Protein AF-I4MV73-F1 (afdb_monomer)

Secondary structure (DSSP, 8-state):
-HHHHHHHHHHTTT--EEEESEEEE--HHHHHHHHHHHHT--TT---EEEEES-SSTTS--SSEEEEEPPPGGGGGGS--EEEEE--GGGGGSTTHHHHHHHHHHHHHHHHT-SEEEES-B----TTGGGTHHHHHHHHHH-TTSB--TTTTGGGTGGGSSB----SEEEEEHHHHHHTT-HHHHHHHHTT-TTEEEEEETTEEEEEESSS-----TTS---HHHHHHHHHHGGGB-SSPPPSS---TTS----HHHHHHHHTTTS------S-PPPEETTSBPSSSEEEE-GGGTT-EEEE-TTPBPPP-TT-TTSS-EEEEEE--

Mean predicted aligned error: 10.26 Å

Sequence (327 aa):
MQCFERFKKEYGHLLNGQFHKKFKKITDQSFEKTKEQILQSKPNEKYEWELSSAKSVSEAAEYSLAILNSQEVHGDSRRSFIKLTLPWETLKQPSGVQHYHQWLFYLCNQIQADHGYGGLSSALPYDHYNYEPIEYQLAQQHPGLEVDSLVINFALELVNSIKGANWYTILSTKFIDKLGGLDSITKALTKHTDIQIFSYDCGTIIRAGDYPELGSQQGDNPEAYVAVNRVIKPIRIAKPDQLHTYSAYGNTFDEESSKRWYARFDEAEEITRSPRRLAAGEHCSVAGFWYSPANNNVRQRFKQGEVMPEFKESSWGATFWYWSGEE

Structure (mmCIF, N/CA/C/O backbone):
data_AF-I4MV73-F1
#
_entry.id   AF-I4MV73-F1
#
loop_
_atom_site.group_PDB
_atom_site.id
_atom_site.type_symbol
_atom_site.label_atom_id
_atom_site.label_alt_id
_atom_site.label_comp_id
_atom_site.label_asym_id
_atom_site.label_entity_id
_atom_site.label_seq_id
_atom_site.pdbx_PDB_ins_code
_atom_site.Cartn_x
_atom_site.Cartn_y
_atom_site.Cartn_z
_atom_site.occupancy
_atom_site.B_iso_or_equiv
_atom_site.auth_seq_id
_atom_site.auth_comp_id
_atom_site.auth_asym_id
_atom_site.auth_atom_id
_atom_site.pdbx_PDB_model_num
ATOM 1 N N . MET A 1 1 ? -18.912 0.958 6.404 1.00 93.69 1 MET A N 1
ATOM 2 C CA . MET A 1 1 ? -19.167 0.393 7.754 1.00 93.69 1 MET A CA 1
ATOM 3 C C . MET A 1 1 ? -18.935 -1.110 7.817 1.00 93.69 1 MET A C 1
ATOM 5 O O . MET A 1 1 ? -18.248 -1.541 8.732 1.00 93.69 1 MET A O 1
ATOM 9 N N . GLN A 1 2 ? -19.412 -1.887 6.838 1.00 97.06 2 GLN A N 1
ATOM 10 C CA . GLN A 1 2 ? -19.243 -3.350 6.798 1.00 97.06 2 GLN A CA 1
ATOM 11 C C . GLN A 1 2 ? -17.789 -3.817 7.021 1.00 97.06 2 GLN A C 1
ATOM 13 O O . GLN A 1 2 ? -17.559 -4.765 7.768 1.00 97.06 2 GLN A O 1
ATOM 18 N N . CYS A 1 3 ? -16.793 -3.094 6.486 1.00 98.25 3 CYS A N 1
ATOM 19 C CA . CYS A 1 3 ? -15.374 -3.381 6.735 1.00 98.25 3 CYS A CA 1
ATOM 20 C C . CYS A 1 3 ? -14.998 -3.379 8.225 1.00 98.25 3 CYS A C 1
ATOM 22 O O . CYS A 1 3 ? -14.323 -4.293 8.692 1.00 98.25 3 CYS A O 1
ATOM 24 N N . PHE A 1 4 ? -15.475 -2.386 8.978 1.00 98.38 4 PHE A N 1
ATOM 25 C CA . PHE A 1 4 ? -15.200 -2.243 10.410 1.00 98.38 4 PHE A CA 1
ATOM 26 C C . PHE A 1 4 ? -15.922 -3.310 11.235 1.00 98.38 4 PHE A C 1
ATOM 28 O O . PHE A 1 4 ? -15.353 -3.844 12.184 1.00 98.38 4 PHE A O 1
ATOM 35 N N . GLU A 1 5 ? -17.150 -3.664 10.858 1.00 98.38 5 GLU A N 1
ATOM 36 C CA . GLU A 1 5 ? -17.908 -4.742 11.504 1.00 98.38 5 GLU A CA 1
ATOM 37 C C . GLU A 1 5 ? -17.234 -6.098 11.295 1.00 98.38 5 GLU A C 1
ATOM 39 O O . GLU A 1 5 ? -17.046 -6.848 12.253 1.00 98.38 5 GLU A O 1
ATOM 44 N N . ARG A 1 6 ? -16.804 -6.392 10.060 1.00 98.62 6 ARG A N 1
ATOM 45 C CA . ARG A 1 6 ? -16.041 -7.604 9.746 1.00 98.62 6 ARG A CA 1
ATOM 46 C C . ARG A 1 6 ? -14.735 -7.646 10.537 1.00 98.62 6 ARG A C 1
ATOM 48 O O . ARG A 1 6 ? -14.423 -8.676 11.127 1.00 98.62 6 ARG A O 1
ATOM 55 N N . PHE A 1 7 ? -14.007 -6.532 10.598 1.00 98.69 7 PHE A N 1
ATOM 56 C CA . PHE A 1 7 ? -12.710 -6.477 11.273 1.00 98.69 7 PHE A CA 1
ATOM 57 C C . PHE A 1 7 ? -12.865 -6.662 12.780 1.00 98.69 7 PHE A C 1
ATOM 59 O O . PHE A 1 7 ? -12.162 -7.469 13.382 1.00 98.69 7 PHE A O 1
ATOM 66 N N . LYS A 1 8 ? -13.855 -6.001 13.389 1.00 98.31 8 LYS A N 1
ATOM 67 C CA . LYS A 1 8 ? -14.188 -6.198 14.802 1.00 98.31 8 LYS A CA 1
ATOM 68 C C . LYS A 1 8 ? -14.663 -7.623 15.089 1.00 98.31 8 LYS A C 1
ATOM 70 O O . LYS A 1 8 ? -14.343 -8.156 16.146 1.00 98.31 8 LYS A O 1
ATOM 75 N N . LYS A 1 9 ? -15.425 -8.247 14.188 1.00 98.44 9 LYS A N 1
ATOM 76 C CA . LYS A 1 9 ? -15.861 -9.641 14.353 1.00 98.44 9 LYS A CA 1
ATOM 77 C C . LYS A 1 9 ? -14.669 -10.596 14.418 1.00 98.44 9 LYS A C 1
ATOM 79 O O . LYS A 1 9 ? -14.683 -11.521 15.219 1.00 98.44 9 LYS A O 1
ATOM 84 N N . GLU A 1 10 ? -13.664 -10.371 13.582 1.00 98.31 10 GLU A N 1
ATOM 85 C CA . GLU A 1 10 ? -12.511 -11.259 13.454 1.00 98.31 10 GLU A CA 1
ATOM 86 C C . GLU A 1 10 ? -11.443 -10.995 14.523 1.00 98.31 10 GLU A C 1
ATOM 88 O O . GLU A 1 10 ? -11.036 -11.903 15.244 1.00 98.31 10 GLU A O 1
ATOM 93 N N . TYR A 1 11 ? -11.056 -9.732 14.699 1.00 98.31 11 TYR A N 1
ATOM 94 C CA . TYR A 1 11 ? -9.935 -9.338 15.552 1.00 98.31 11 TYR A CA 1
ATOM 95 C C . TYR A 1 11 ? -10.359 -8.651 16.848 1.00 98.31 11 TYR A C 1
ATOM 97 O O . TYR A 1 11 ? -9.505 -8.252 17.627 1.00 98.31 11 TYR A O 1
ATOM 105 N N . GLY A 1 12 ? -11.659 -8.515 17.130 1.00 97.62 12 GLY A N 1
ATOM 106 C CA . GLY A 1 12 ? -12.164 -7.724 18.262 1.00 97.62 12 GLY A CA 1
ATOM 107 C C . GLY A 1 12 ? -11.627 -8.131 19.633 1.00 97.62 12 GLY A C 1
ATOM 108 O O . GLY A 1 12 ? -11.548 -7.288 20.520 1.00 97.62 12 GLY A O 1
ATOM 109 N N . HIS A 1 13 ? -11.219 -9.390 19.795 1.00 97.69 13 HIS A N 1
ATOM 110 C CA . HIS A 1 13 ? -10.592 -9.904 21.014 1.00 97.69 13 HIS A CA 1
ATOM 111 C C . HIS A 1 13 ? -9.133 -9.440 21.206 1.00 97.69 13 HIS A C 1
ATOM 113 O O . HIS A 1 13 ? -8.611 -9.539 22.312 1.00 97.69 13 HIS A O 1
ATOM 119 N N . LEU A 1 14 ? -8.494 -8.922 20.153 1.00 98.06 14 LEU A N 1
ATOM 120 C CA . LEU A 1 14 ? -7.135 -8.363 20.144 1.00 98.06 14 LEU A CA 1
ATOM 121 C C . LEU A 1 14 ? -7.129 -6.827 20.208 1.00 98.06 14 LEU A C 1
ATOM 123 O O . LEU A 1 14 ? -6.075 -6.218 20.379 1.00 98.06 14 LEU A O 1
ATOM 127 N N . LEU A 1 15 ? -8.290 -6.182 20.043 1.00 98.12 15 LEU A N 1
ATOM 128 C CA . LEU A 1 15 ? -8.390 -4.724 20.002 1.00 98.12 15 LEU A CA 1
ATOM 129 C C . LEU A 1 15 ? -8.453 -4.129 21.408 1.00 98.12 15 LEU A C 1
ATOM 131 O O . LEU A 1 15 ? -9.238 -4.559 22.253 1.00 98.12 15 LEU A O 1
ATOM 135 N N . ASN A 1 16 ? -7.677 -3.070 21.628 1.00 97.88 16 ASN A N 1
ATOM 136 C CA . ASN A 1 16 ? -7.629 -2.349 22.900 1.00 97.88 16 ASN A CA 1
ATOM 137 C C . ASN A 1 16 ? -8.391 -1.019 22.828 1.00 97.88 16 ASN A C 1
ATOM 139 O O . ASN A 1 16 ? -8.998 -0.583 23.816 1.00 97.88 16 ASN A O 1
ATOM 143 N N . GLY A 1 17 ? -8.427 -0.385 21.655 1.00 97.00 17 GLY A N 1
ATOM 144 C CA . GLY A 1 17 ? -9.004 0.940 21.501 1.00 97.00 17 GLY A CA 1
ATOM 145 C C . GLY A 1 17 ? -9.524 1.255 20.109 1.00 97.00 17 GLY A C 1
ATOM 146 O O . GLY A 1 17 ? -9.502 0.448 19.181 1.00 97.00 17 GLY A O 1
ATOM 147 N N . GLN A 1 18 ? -10.048 2.468 20.001 1.00 97.31 18 GLN A N 1
ATOM 148 C CA . GLN A 1 18 ? -10.409 3.095 18.743 1.00 97.31 18 GLN A CA 1
ATOM 149 C C . GLN A 1 18 ? -10.090 4.590 18.796 1.00 97.31 18 GLN A C 1
ATOM 151 O O . GLN A 1 18 ? -10.231 5.226 19.849 1.00 97.31 18 GLN A O 1
ATOM 156 N N . PHE A 1 19 ? -9.726 5.161 17.654 1.00 95.31 19 PHE A N 1
ATOM 157 C CA . PHE A 1 19 ? -9.523 6.593 17.488 1.00 95.31 19 PHE A CA 1
ATOM 158 C C . PHE A 1 19 ? -10.631 7.179 16.615 1.00 95.31 19 PHE A C 1
ATOM 160 O O . PHE A 1 19 ? -10.786 6.798 15.464 1.00 95.31 19 PHE A O 1
ATOM 167 N N . HIS A 1 20 ? -11.412 8.108 17.166 1.00 94.75 20 HIS A N 1
ATOM 168 C CA . HIS A 1 20 ? -12.315 8.974 16.401 1.00 94.75 20 HIS A CA 1
ATOM 169 C C . HIS A 1 20 ? -12.391 10.321 17.119 1.00 94.75 20 HIS A C 1
ATOM 171 O O . HIS A 1 20 ? -13.013 10.418 18.184 1.00 94.75 20 HIS A O 1
ATOM 177 N N . LYS A 1 21 ? -11.702 11.341 16.587 1.00 91.88 21 LYS A N 1
ATOM 178 C CA . LYS A 1 21 ? -11.409 12.650 17.227 1.00 91.88 21 LYS A CA 1
ATOM 179 C C . LYS A 1 21 ? -10.520 12.566 18.476 1.00 91.88 21 LYS A C 1
ATOM 181 O O . LYS A 1 21 ? -9.755 13.481 18.749 1.00 91.88 21 LYS A O 1
ATOM 186 N N . LYS A 1 22 ? -10.645 11.491 19.253 1.00 93.81 22 LYS A N 1
ATOM 187 C CA . LYS A 1 22 ? -9.795 11.131 20.386 1.00 93.81 22 LYS A CA 1
ATOM 188 C C . LYS A 1 22 ? -9.729 9.617 20.534 1.00 93.81 22 LYS A C 1
ATOM 190 O O . LYS A 1 22 ? -10.669 8.909 20.158 1.00 93.81 22 LYS A O 1
ATOM 195 N N . PHE A 1 23 ? -8.652 9.144 21.146 1.00 95.44 23 PHE A N 1
ATOM 196 C CA . PHE A 1 23 ? -8.495 7.741 21.495 1.00 95.44 23 PHE A CA 1
ATOM 197 C C . PHE A 1 23 ? -9.388 7.362 22.683 1.00 95.44 23 PHE A C 1
ATOM 199 O O . PHE A 1 23 ? -9.517 8.117 23.652 1.00 95.44 23 PHE A O 1
ATOM 206 N N . LYS A 1 24 ? -10.027 6.195 22.614 1.00 96.00 24 LYS A N 1
ATOM 207 C CA . LYS A 1 24 ? -10.856 5.637 23.691 1.00 96.00 24 LYS A CA 1
ATOM 208 C C . LYS A 1 24 ? -10.831 4.114 23.655 1.00 96.00 24 LYS A C 1
ATOM 210 O O . LYS A 1 24 ? -10.686 3.516 22.591 1.00 96.00 24 LYS A O 1
ATOM 215 N N . LYS A 1 25 ? -11.061 3.487 24.811 1.00 97.19 25 LYS A N 1
ATOM 216 C CA . LYS A 1 25 ? -11.229 2.032 24.903 1.00 97.19 25 LYS A CA 1
ATOM 217 C C . LYS A 1 25 ? -12.382 1.562 24.010 1.00 97.19 25 LYS A C 1
ATOM 219 O O . LYS A 1 25 ? -13.459 2.176 23.981 1.00 97.19 25 LYS A O 1
ATOM 224 N N . ILE A 1 26 ? -12.166 0.459 23.303 1.00 97.31 26 ILE A N 1
ATOM 225 C CA . ILE A 1 26 ? -13.203 -0.158 22.483 1.00 97.31 26 ILE A CA 1
ATOM 226 C C . ILE A 1 26 ? -14.092 -1.077 23.331 1.00 97.31 26 ILE A C 1
ATOM 228 O O . ILE A 1 26 ? -13.620 -1.887 24.122 1.00 97.31 26 ILE A O 1
ATOM 232 N N . THR A 1 27 ? -15.401 -0.902 23.191 1.00 97.56 27 THR A N 1
ATOM 233 C CA . THR A 1 27 ? -16.467 -1.766 23.713 1.00 97.56 27 THR A CA 1
ATOM 234 C C . THR A 1 27 ? -17.559 -1.838 22.649 1.00 97.56 27 THR A C 1
ATOM 236 O O . THR A 1 27 ? -17.567 -1.010 21.737 1.00 97.56 27 THR A O 1
ATOM 239 N N . ASP A 1 28 ? -18.507 -2.770 22.753 1.00 97.69 28 ASP A N 1
ATOM 240 C CA . ASP A 1 28 ? -19.632 -2.835 21.804 1.00 97.69 28 ASP A CA 1
ATOM 241 C C . ASP A 1 28 ? -20.418 -1.519 21.776 1.00 97.69 28 ASP A C 1
ATOM 243 O O . ASP A 1 28 ? -20.648 -0.946 20.714 1.00 97.69 28 ASP A O 1
ATOM 247 N N . GLN A 1 29 ? -20.710 -0.961 22.954 1.00 97.94 29 GLN A N 1
ATOM 248 C CA . GLN A 1 29 ? -21.381 0.332 23.068 1.00 97.94 29 GLN A CA 1
ATOM 249 C C . GLN A 1 29 ? -20.552 1.473 22.462 1.00 97.94 29 GLN A C 1
ATOM 251 O O . GLN A 1 29 ? -21.098 2.343 21.783 1.00 97.94 29 GLN A O 1
ATOM 256 N N . SER A 1 30 ? -19.236 1.514 22.714 1.00 97.75 30 SER A N 1
ATOM 257 C CA . SER A 1 30 ? -18.400 2.594 22.185 1.00 97.75 30 SER A CA 1
ATOM 258 C C . SER A 1 30 ? -18.199 2.476 20.675 1.00 97.75 30 SER A C 1
ATOM 260 O O . SER A 1 30 ? -18.057 3.506 20.018 1.00 97.75 30 SER A O 1
ATOM 262 N N . PHE A 1 31 ? -18.197 1.256 20.131 1.00 98.38 31 PHE A N 1
ATOM 263 C CA . PHE A 1 31 ? -18.138 0.963 18.701 1.00 98.38 31 PHE A CA 1
ATOM 264 C C . PHE A 1 31 ? -19.420 1.402 17.986 1.00 98.38 31 PHE A C 1
ATOM 266 O O . PHE A 1 31 ? -19.332 2.227 17.077 1.00 98.38 31 PHE A O 1
ATOM 273 N N . GLU A 1 32 ? -20.596 0.952 18.441 1.00 98.25 32 GLU A N 1
ATOM 274 C CA . GLU A 1 32 ? -21.877 1.337 17.825 1.00 98.25 32 GLU A CA 1
ATOM 275 C C . GLU A 1 32 ? -22.096 2.851 17.898 1.00 98.25 32 GLU A C 1
ATOM 277 O O . GLU A 1 32 ? -22.449 3.474 16.900 1.00 98.25 32 GLU A O 1
ATOM 282 N N . LYS A 1 33 ? -21.746 3.487 19.024 1.00 97.88 33 LYS A N 1
ATOM 283 C CA . LYS A 1 33 ? -21.818 4.948 19.145 1.00 97.88 33 LYS A CA 1
ATOM 284 C C . LYS A 1 33 ? -20.951 5.674 18.108 1.00 97.88 33 LYS A C 1
ATOM 286 O O . LYS A 1 33 ? -21.381 6.688 17.568 1.00 97.88 33 LYS A O 1
ATOM 291 N N . THR A 1 34 ? -19.721 5.216 17.851 1.00 97.81 34 THR A N 1
ATOM 292 C CA . THR A 1 34 ? -18.857 5.837 16.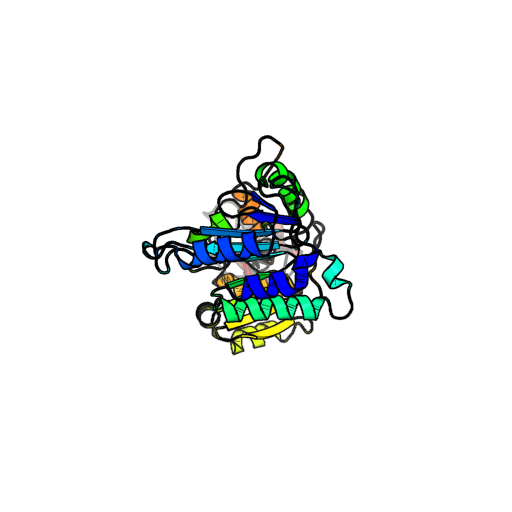823 1.00 97.81 34 THR A CA 1
ATOM 293 C C . THR A 1 34 ? -19.421 5.611 15.423 1.00 97.81 34 THR A C 1
ATOM 295 O O . THR A 1 34 ? -19.450 6.537 14.616 1.00 97.81 34 THR A O 1
ATOM 298 N N . LYS A 1 35 ? -19.907 4.400 15.142 1.00 97.69 35 LYS A N 1
ATOM 299 C CA . LYS A 1 35 ? -20.543 4.049 13.870 1.00 97.69 35 LYS A CA 1
ATOM 300 C C . LYS A 1 35 ? -21.752 4.943 13.581 1.00 97.69 35 LYS A C 1
ATOM 302 O O . LYS A 1 35 ? -21.833 5.504 12.493 1.00 97.69 35 LYS A O 1
ATOM 307 N N . GLU A 1 36 ? -22.643 5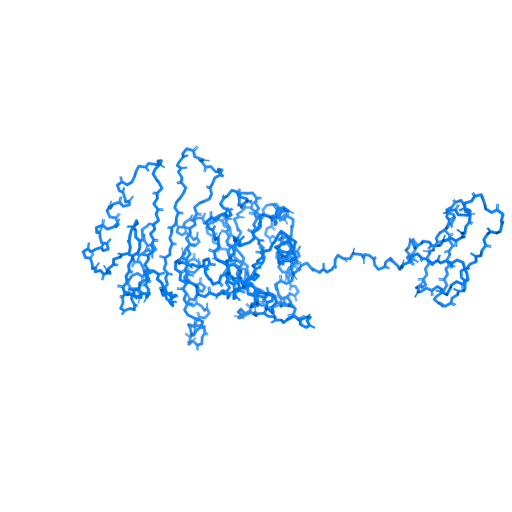.142 14.553 1.00 97.44 36 GLU A N 1
ATOM 308 C CA . GLU A 1 36 ? -23.781 6.066 14.439 1.00 97.44 36 GLU A CA 1
ATOM 309 C C . GLU A 1 36 ? -23.330 7.507 14.173 1.00 97.44 36 GLU A C 1
ATOM 311 O O . GLU A 1 36 ? -23.873 8.162 13.287 1.00 97.44 36 GLU A O 1
ATOM 316 N N . GLN A 1 37 ? -22.302 7.988 14.883 1.00 96.19 37 GLN A N 1
ATOM 317 C CA . GLN A 1 37 ? -21.752 9.333 14.677 1.00 96.19 37 GLN A CA 1
ATOM 318 C C . GLN A 1 37 ? -21.233 9.541 13.251 1.00 96.19 37 GLN A C 1
ATOM 320 O O . GLN A 1 37 ? -21.455 10.600 12.671 1.00 96.19 37 GLN A O 1
ATOM 325 N N . ILE A 1 38 ? -20.560 8.540 12.680 1.00 95.81 38 ILE A N 1
ATOM 326 C CA . ILE A 1 38 ? -20.051 8.611 11.307 1.00 95.81 38 ILE A CA 1
ATOM 327 C C . ILE A 1 38 ? -21.197 8.519 10.296 1.00 95.81 38 ILE A C 1
ATOM 329 O O . ILE A 1 38 ? -21.210 9.273 9.328 1.00 95.81 38 ILE A O 1
ATOM 333 N N . LEU A 1 39 ? -22.191 7.654 10.517 1.00 95.56 39 LEU A N 1
ATOM 334 C CA . LEU A 1 39 ? -23.368 7.553 9.641 1.00 95.56 39 LEU A CA 1
ATOM 335 C C . LEU A 1 39 ? -24.218 8.834 9.628 1.00 95.56 39 LEU A C 1
ATOM 337 O O . LEU A 1 39 ? -24.903 9.099 8.647 1.00 95.56 39 LEU A O 1
ATOM 341 N N . GLN A 1 40 ? -24.164 9.624 10.701 1.00 95.81 40 GLN A N 1
ATOM 342 C CA . GLN A 1 40 ? -24.823 10.928 10.812 1.00 95.81 40 GLN A CA 1
ATOM 343 C C . GLN A 1 40 ? -23.959 12.095 10.305 1.00 95.81 40 GLN A C 1
ATOM 345 O O . GLN A 1 40 ? -24.413 13.241 10.350 1.00 95.81 40 GLN A O 1
ATOM 350 N N . SER A 1 41 ? -22.724 11.838 9.853 1.00 93.56 41 SER A N 1
ATOM 351 C CA . SER A 1 41 ? -21.845 12.891 9.334 1.00 93.56 41 SER A CA 1
ATOM 352 C C . SER A 1 41 ? -22.417 13.519 8.064 1.00 93.56 41 SER A C 1
ATOM 354 O O . SER A 1 41 ? -23.047 12.855 7.236 1.00 93.56 41 SER A O 1
ATOM 356 N N . LYS A 1 42 ? -22.228 14.832 7.918 1.00 93.56 42 LYS A N 1
ATOM 357 C CA . LYS A 1 42 ? -22.691 15.563 6.729 1.00 93.56 42 LYS A CA 1
ATOM 358 C C . LYS A 1 42 ? -21.722 15.359 5.561 1.00 93.56 42 LYS A C 1
ATOM 360 O O . LYS A 1 42 ? -20.535 15.148 5.799 1.00 93.56 42 LYS A O 1
ATOM 365 N N . PRO A 1 43 ? -22.160 15.547 4.303 1.00 89.69 43 PRO A N 1
ATOM 366 C CA . PRO A 1 43 ? -21.299 15.291 3.145 1.00 89.69 43 PRO A CA 1
ATOM 367 C C . PRO A 1 43 ? -19.975 16.079 3.112 1.00 89.69 43 PRO A C 1
ATOM 369 O O . PRO A 1 43 ? -18.971 15.607 2.587 1.00 89.69 43 PRO A O 1
ATOM 372 N N . ASN A 1 44 ? -19.936 17.266 3.725 1.00 91.56 44 ASN A N 1
ATOM 373 C CA . ASN A 1 44 ? -18.735 18.106 3.811 1.00 91.56 44 ASN A CA 1
ATOM 374 C C . ASN A 1 44 ? -17.996 18.008 5.155 1.00 91.56 44 ASN A C 1
ATOM 376 O O . ASN A 1 44 ? -17.128 18.832 5.451 1.00 91.56 44 ASN A O 1
ATOM 380 N N . GLU A 1 45 ? -18.314 17.016 5.983 1.00 91.81 45 GLU A N 1
ATOM 381 C CA . GLU A 1 45 ? -17.595 16.746 7.224 1.00 91.81 45 GLU A CA 1
ATOM 382 C C . GLU A 1 45 ? -16.528 15.673 7.008 1.00 91.81 45 GLU A C 1
ATOM 384 O O . GLU A 1 45 ? -16.771 14.608 6.439 1.00 91.81 45 GLU A O 1
ATOM 389 N N . LYS A 1 46 ? -15.317 15.962 7.491 1.00 90.56 46 LYS A N 1
ATOM 390 C CA . LYS A 1 46 ? -14.227 14.992 7.523 1.00 90.56 46 LYS A CA 1
ATOM 391 C C . LYS A 1 46 ? -14.320 14.173 8.809 1.00 90.56 46 LYS A C 1
ATOM 393 O O . LYS A 1 46 ? -14.469 14.731 9.898 1.00 90.56 46 LYS A O 1
ATOM 398 N N . TYR A 1 47 ? -14.191 12.865 8.691 1.00 93.12 47 TYR A N 1
ATOM 399 C CA . TYR A 1 47 ? -14.063 11.922 9.780 1.00 93.12 47 TYR A CA 1
ATOM 400 C C . TYR A 1 47 ? -12.868 11.004 9.546 1.00 93.12 47 TYR A C 1
ATOM 402 O O . TYR A 1 47 ? -12.547 10.595 8.432 1.00 93.12 47 TYR A O 1
ATOM 410 N N . GLU A 1 48 ? -12.244 10.661 10.659 1.00 93.88 48 GLU A N 1
ATOM 411 C CA . GLU A 1 48 ? -11.223 9.636 10.764 1.00 93.88 48 GLU A CA 1
ATOM 412 C C . GLU A 1 48 ? -11.730 8.588 11.741 1.00 93.88 48 GLU A C 1
ATOM 414 O O . GLU A 1 48 ? -12.338 8.936 12.764 1.00 93.88 48 GLU A O 1
ATOM 419 N N . TRP A 1 49 ? -11.510 7.317 11.430 1.00 96.25 49 TRP A N 1
ATOM 420 C CA . TRP A 1 49 ? -11.787 6.246 12.371 1.00 96.25 49 TRP A CA 1
ATOM 421 C C . TRP A 1 49 ? -10.754 5.141 12.257 1.00 96.25 49 TRP A C 1
ATOM 423 O O . TRP A 1 49 ? -10.534 4.605 11.177 1.00 96.25 49 TRP A O 1
ATOM 433 N N . GLU A 1 50 ? -10.171 4.768 13.387 1.00 96.12 50 GLU A N 1
ATOM 434 C CA . GLU A 1 50 ? -9.292 3.614 13.499 1.00 96.12 50 GLU A CA 1
ATOM 435 C C . GLU A 1 50 ? -9.797 2.674 14.593 1.00 96.12 50 GLU A C 1
ATOM 437 O O . GLU A 1 50 ? -10.137 3.114 15.694 1.00 96.12 50 GLU A O 1
ATOM 442 N N . LEU A 1 51 ? -9.821 1.374 14.304 1.00 98.12 51 LEU A N 1
ATOM 443 C CA . LEU A 1 51 ? -9.833 0.318 15.316 1.00 98.12 51 LEU A CA 1
ATOM 444 C C . LEU A 1 51 ? -8.407 -0.179 15.505 1.00 98.12 51 LEU A C 1
ATOM 446 O O . LEU A 1 51 ? -7.748 -0.450 14.507 1.00 98.12 51 LEU A O 1
ATOM 450 N N . SER A 1 52 ? -7.950 -0.318 16.748 1.00 97.38 52 SER A N 1
ATOM 451 C CA . SER A 1 52 ? -6.528 -0.520 17.025 1.00 97.38 52 SER A CA 1
ATOM 452 C C . SER A 1 52 ? -6.276 -1.490 18.181 1.00 97.38 52 SER A C 1
ATOM 454 O O . SER A 1 52 ? -6.968 -1.465 19.209 1.00 97.38 52 SER A O 1
ATOM 456 N N . SER A 1 53 ? -5.258 -2.338 18.029 1.00 97.88 53 SER A N 1
ATOM 457 C CA . SER A 1 53 ? -4.692 -3.133 19.122 1.00 97.88 53 SER A CA 1
ATOM 458 C C . SER A 1 53 ? -3.730 -2.342 20.015 1.00 97.88 53 SER A C 1
ATOM 460 O O . SER A 1 53 ? -3.356 -2.847 21.069 1.00 97.88 53 SER A O 1
ATOM 462 N N . ALA A 1 54 ? -3.361 -1.104 19.674 1.00 96.00 54 ALA A N 1
ATOM 463 C CA . ALA A 1 54 ? -2.554 -0.252 20.549 1.00 96.00 54 ALA A CA 1
ATOM 464 C C . ALA A 1 54 ? -3.328 0.134 21.821 1.00 96.00 54 ALA A C 1
ATOM 466 O O . ALA A 1 54 ? -4.550 0.309 21.787 1.00 96.00 54 ALA A O 1
ATOM 467 N N . LYS A 1 55 ? -2.643 0.296 22.961 1.00 94.50 55 LYS A N 1
ATOM 468 C CA . LYS A 1 55 ? -3.295 0.741 24.213 1.00 94.50 55 LYS A CA 1
ATOM 469 C C . LYS A 1 55 ? -3.424 2.258 24.307 1.00 94.50 55 LYS A C 1
ATOM 471 O O . LYS A 1 55 ? -4.201 2.755 25.123 1.00 94.50 55 LYS A O 1
ATOM 476 N N . SER A 1 56 ? -2.669 2.990 23.494 1.00 93.12 56 SER A N 1
ATOM 477 C CA . SER A 1 56 ? -2.677 4.448 23.427 1.00 93.12 56 SER A CA 1
ATOM 478 C C . SER A 1 56 ? -2.217 4.933 22.050 1.00 93.12 56 SER A C 1
ATOM 480 O O . SER A 1 56 ? -1.754 4.141 21.237 1.00 93.12 56 SER A O 1
ATOM 482 N N . VAL A 1 57 ? -2.313 6.243 21.807 1.00 89.12 57 VAL A N 1
ATOM 483 C CA . VAL A 1 57 ? -1.827 6.879 20.567 1.00 89.12 57 VAL A CA 1
ATOM 484 C C . VAL A 1 57 ? -0.307 6.805 20.391 1.00 89.12 57 VAL A C 1
ATOM 486 O O . VAL A 1 57 ? 0.164 6.940 19.271 1.00 89.12 57 VAL A O 1
ATOM 489 N N . SER A 1 58 ? 0.442 6.577 21.473 1.00 90.06 58 SER A N 1
ATOM 490 C CA . SER A 1 58 ? 1.911 6.501 21.470 1.00 90.06 58 SER A CA 1
ATOM 491 C C . SER A 1 58 ? 2.440 5.070 21.321 1.00 90.06 58 SER A C 1
ATOM 493 O O . SER A 1 58 ? 3.640 4.837 21.430 1.00 90.06 58 SER A O 1
ATOM 495 N N . GLU A 1 59 ? 1.556 4.091 21.120 1.00 93.25 59 GLU A N 1
ATOM 496 C CA . GLU A 1 59 ? 1.924 2.700 20.856 1.00 93.25 59 GLU A CA 1
ATOM 497 C C . GLU A 1 59 ? 1.580 2.339 19.408 1.00 93.25 59 GLU A C 1
ATOM 499 O O . GLU A 1 59 ? 0.524 2.715 18.898 1.00 93.25 59 GLU A O 1
ATOM 504 N N . ALA A 1 60 ? 2.467 1.597 18.744 1.00 93.25 60 ALA A N 1
ATOM 505 C CA . ALA A 1 60 ? 2.198 1.062 17.416 1.00 93.25 60 ALA A CA 1
ATOM 506 C C . ALA A 1 60 ? 1.205 -0.106 17.503 1.00 93.25 60 ALA A C 1
ATOM 508 O O . ALA A 1 60 ? 1.326 -0.980 18.364 1.00 93.25 60 ALA A O 1
ATOM 509 N N . ALA A 1 61 ? 0.223 -0.129 16.605 1.00 94.50 61 ALA A N 1
ATOM 510 C CA . ALA A 1 61 ? -0.765 -1.197 16.544 1.00 94.50 61 ALA A CA 1
ATOM 511 C C . ALA A 1 61 ? -0.256 -2.372 15.700 1.00 94.50 61 ALA A C 1
ATOM 513 O O . ALA A 1 61 ? 0.147 -2.186 14.555 1.00 94.50 61 ALA A O 1
ATOM 514 N N . GLU A 1 62 ? -0.343 -3.590 16.234 1.00 96.25 62 GLU A N 1
ATOM 515 C CA . GLU A 1 62 ? -0.141 -4.818 15.449 1.00 96.25 62 GLU A CA 1
ATOM 516 C C . GLU A 1 62 ? -1.331 -5.098 14.519 1.00 96.25 62 GLU A C 1
ATOM 518 O O . GLU A 1 62 ? -1.153 -5.517 13.379 1.00 96.25 62 GLU A O 1
ATOM 523 N N . TYR A 1 63 ? -2.549 -4.839 15.004 1.00 97.88 63 TYR A N 1
ATOM 524 C CA . TYR A 1 63 ? -3.792 -4.986 14.255 1.00 97.88 63 TYR A CA 1
ATOM 525 C C . TYR A 1 63 ? -4.491 -3.636 14.203 1.00 97.88 63 TYR A C 1
ATOM 527 O O . TYR A 1 63 ? -4.866 -3.090 15.248 1.00 97.88 63 TYR A O 1
ATOM 535 N N . SER A 1 64 ? -4.728 -3.116 13.001 1.00 97.44 64 SER A N 1
ATOM 536 C CA . SER A 1 64 ? -5.582 -1.945 12.842 1.00 97.44 64 SER A CA 1
ATOM 537 C C . SER A 1 64 ? -6.357 -1.912 11.533 1.00 97.44 64 SER A C 1
ATOM 539 O O . SER A 1 64 ? -5.930 -2.446 10.511 1.00 97.44 64 SER A O 1
ATOM 541 N N . LEU A 1 65 ? -7.523 -1.268 11.575 1.00 97.94 65 LEU A N 1
ATOM 542 C CA . LEU A 1 65 ? -8.265 -0.853 10.390 1.00 97.94 65 LEU A CA 1
ATOM 543 C C . LEU A 1 65 ? -8.574 0.634 10.530 1.00 97.94 65 LEU A C 1
ATOM 545 O O . LEU A 1 65 ? -9.332 1.021 11.423 1.00 97.94 65 LEU A O 1
ATOM 549 N N . ALA A 1 66 ? -7.995 1.442 9.651 1.00 95.44 66 ALA A N 1
ATOM 550 C CA . ALA A 1 66 ? -8.121 2.891 9.641 1.00 95.44 66 ALA A CA 1
ATOM 551 C C . ALA A 1 66 ? -8.836 3.373 8.376 1.00 95.44 66 ALA A C 1
ATOM 553 O O . ALA A 1 66 ? -8.679 2.795 7.302 1.00 95.44 66 ALA A O 1
ATOM 554 N N . ILE A 1 67 ? -9.611 4.446 8.494 1.00 94.25 67 ILE A N 1
ATOM 555 C CA . ILE A 1 67 ? -10.262 5.123 7.374 1.00 94.25 67 ILE A CA 1
ATOM 556 C C . ILE A 1 67 ? -10.186 6.635 7.556 1.00 94.25 67 ILE A C 1
ATOM 558 O O . ILE A 1 67 ? -10.319 7.147 8.671 1.00 94.25 67 ILE A O 1
ATOM 562 N N . LEU A 1 68 ? -10.060 7.342 6.439 1.00 92.44 68 LEU A N 1
ATOM 563 C CA . LEU A 1 68 ? -10.231 8.785 6.359 1.00 92.44 68 LEU A CA 1
ATOM 564 C C . LEU A 1 68 ? -11.020 9.127 5.102 1.00 92.44 68 LEU A C 1
ATOM 566 O O . LEU A 1 68 ? -10.646 8.696 4.009 1.00 92.44 68 LEU A O 1
ATOM 570 N N . ASN A 1 69 ? -12.082 9.921 5.242 1.00 92.00 69 ASN A N 1
ATOM 571 C CA . ASN A 1 69 ? -12.829 10.406 4.084 1.00 92.00 69 ASN A CA 1
ATOM 572 C C . ASN A 1 69 ? -12.300 11.751 3.549 1.00 92.00 69 ASN A C 1
ATOM 574 O O . ASN A 1 69 ? -11.589 12.506 4.222 1.00 92.00 69 ASN A O 1
ATOM 578 N N . SER A 1 70 ? -12.709 12.068 2.324 1.00 89.06 70 SER A N 1
ATOM 579 C CA . SER A 1 70 ? -12.682 13.403 1.731 1.00 89.06 70 SER A CA 1
ATOM 580 C C . SER A 1 70 ? -14.055 14.081 1.855 1.00 89.06 70 SER A C 1
ATOM 582 O O . SER A 1 70 ? -15.078 13.426 2.045 1.00 89.06 70 SER A O 1
ATOM 584 N N . GLN A 1 71 ? -14.071 15.415 1.790 1.00 88.44 71 GLN A N 1
ATOM 585 C CA . GLN A 1 71 ? -15.310 16.203 1.783 1.00 88.44 71 GLN A CA 1
ATOM 586 C C . GLN A 1 71 ? -15.941 16.181 0.384 1.00 88.44 71 GLN A C 1
ATOM 588 O O . GLN A 1 71 ? -15.215 16.318 -0.601 1.00 88.44 71 GLN A O 1
ATOM 593 N N . GLU A 1 72 ? -17.270 16.093 0.296 1.00 87.06 72 GLU A N 1
ATOM 594 C CA . GLU A 1 72 ? -18.016 16.031 -0.974 1.00 87.06 72 GLU A CA 1
ATOM 595 C C . GLU A 1 72 ? -17.736 17.228 -1.898 1.00 87.06 72 GLU A C 1
ATOM 597 O O . GLU A 1 72 ? -17.631 17.053 -3.107 1.00 87.06 72 GLU A O 1
ATOM 602 N N . VAL A 1 73 ? -17.515 18.428 -1.348 1.00 89.44 73 VAL A N 1
ATOM 603 C CA . VAL A 1 73 ? -17.161 19.644 -2.108 1.00 89.44 73 VAL A CA 1
ATOM 604 C C . VAL A 1 73 ? -15.910 19.471 -2.972 1.00 89.44 73 VAL A C 1
ATOM 606 O O . VAL A 1 73 ? -15.731 20.187 -3.955 1.00 89.44 73 VAL A O 1
ATOM 609 N N . HIS A 1 74 ? -15.034 18.528 -2.624 1.00 84.88 74 HIS A N 1
ATOM 610 C CA . HIS A 1 74 ? -13.855 18.222 -3.421 1.00 84.88 74 HIS A CA 1
ATOM 611 C C . HIS A 1 74 ? -14.148 17.263 -4.583 1.00 84.88 74 HIS A C 1
ATOM 613 O O . HIS A 1 74 ? -13.319 17.176 -5.488 1.00 84.88 74 HIS A O 1
ATOM 619 N N . GLY A 1 75 ? -15.283 16.559 -4.595 1.00 85.00 75 GLY A N 1
ATOM 620 C CA . GLY A 1 75 ? -15.594 15.531 -5.590 1.00 85.00 75 GLY A CA 1
ATOM 621 C C . GLY A 1 75 ? -14.405 14.593 -5.823 1.00 85.00 75 GLY A C 1
ATOM 622 O O . GLY A 1 75 ? -13.731 14.172 -4.881 1.00 85.00 75 GLY A O 1
ATOM 623 N N . ASP A 1 76 ? -14.062 14.376 -7.091 1.00 82.88 76 ASP A N 1
ATOM 624 C CA . ASP A 1 76 ? -12.950 13.506 -7.491 1.00 82.88 76 ASP A CA 1
ATOM 625 C C . ASP A 1 76 ? -11.559 14.146 -7.348 1.00 82.88 76 ASP A C 1
ATOM 627 O O . ASP A 1 76 ? -10.566 13.543 -7.755 1.00 82.88 76 ASP A O 1
ATOM 631 N N . SER A 1 77 ? -11.440 15.347 -6.773 1.00 84.19 77 SER A N 1
ATOM 632 C CA . SER A 1 77 ? -10.148 16.028 -6.583 1.00 84.19 77 SER A CA 1
ATOM 633 C C . SER A 1 77 ? -9.427 15.660 -5.285 1.00 84.19 77 SER A C 1
ATOM 635 O O . SER A 1 77 ? -8.289 16.075 -5.090 1.00 84.19 77 SER A O 1
ATOM 637 N N . ARG A 1 78 ? -10.052 14.881 -4.389 1.00 85.38 78 ARG A N 1
ATOM 638 C CA . ARG A 1 78 ? -9.397 14.345 -3.186 1.00 85.38 78 ARG A CA 1
ATOM 639 C C . ARG A 1 78 ? -9.773 12.899 -2.942 1.00 85.38 78 ARG A C 1
ATOM 641 O O . ARG A 1 78 ? -10.940 12.528 -3.038 1.00 85.38 78 ARG A O 1
ATOM 648 N N . ARG A 1 79 ? -8.784 12.090 -2.573 1.00 86.19 79 ARG A N 1
ATOM 649 C CA . ARG A 1 79 ? -8.988 10.678 -2.247 1.00 86.19 79 ARG A CA 1
ATOM 650 C C . ARG A 1 79 ? -9.304 10.475 -0.766 1.00 86.19 79 ARG A C 1
ATOM 652 O O . ARG A 1 79 ? -8.734 11.127 0.106 1.00 86.19 79 ARG A O 1
ATOM 659 N N . SER A 1 80 ? -10.230 9.557 -0.515 1.00 90.69 80 SER A N 1
ATOM 660 C CA . SER A 1 80 ? -10.389 8.879 0.774 1.00 90.69 80 SER A CA 1
ATOM 661 C C . SER A 1 80 ? -9.474 7.652 0.792 1.00 90.69 80 SER A C 1
ATOM 663 O O . SER A 1 80 ? -9.106 7.161 -0.275 1.00 90.69 80 SER A O 1
ATOM 665 N N . PHE A 1 81 ? -9.147 7.114 1.965 1.00 92.12 81 PHE A N 1
ATOM 666 C CA . PHE A 1 81 ? -8.439 5.833 2.050 1.00 92.12 81 PHE A CA 1
ATOM 667 C C . PHE A 1 81 ? -9.021 4.934 3.131 1.00 92.12 81 PHE A C 1
ATOM 669 O O . PHE A 1 81 ? -9.618 5.405 4.099 1.00 92.12 81 PHE A O 1
ATOM 676 N N . ILE A 1 82 ? -8.768 3.638 2.970 1.00 95.50 82 ILE A N 1
ATOM 677 C CA . ILE A 1 82 ? -8.881 2.625 4.012 1.00 95.50 82 ILE A CA 1
ATOM 678 C C . ILE A 1 82 ? -7.541 1.888 4.104 1.00 95.50 82 ILE A C 1
ATOM 680 O O . ILE A 1 82 ? -6.941 1.577 3.078 1.00 95.50 82 ILE A O 1
ATOM 684 N N . LYS A 1 83 ? -7.060 1.637 5.320 1.00 95.44 83 LYS A N 1
ATOM 685 C CA . LYS A 1 83 ? -5.778 0.981 5.595 1.00 95.44 83 LYS A CA 1
ATOM 686 C C . LYS A 1 83 ? -5.993 -0.166 6.569 1.00 95.44 83 LYS A C 1
ATOM 688 O O . LYS A 1 83 ? -6.601 0.027 7.619 1.00 95.44 83 LYS A O 1
ATOM 693 N N . LEU A 1 84 ? -5.487 -1.341 6.211 1.00 97.38 84 LEU A N 1
ATOM 694 C CA . LEU A 1 84 ? -5.467 -2.533 7.051 1.00 97.38 84 LEU A CA 1
ATOM 695 C C . LEU A 1 84 ? -4.022 -2.838 7.444 1.00 97.38 84 LEU A C 1
ATOM 697 O O . LEU A 1 84 ? -3.176 -3.018 6.572 1.00 97.38 84 LEU A O 1
ATOM 701 N N . THR A 1 85 ? -3.781 -2.962 8.743 1.00 96.94 85 THR A N 1
ATOM 702 C CA . THR A 1 85 ? -2.508 -3.396 9.322 1.00 96.94 85 THR A CA 1
ATOM 703 C C . THR A 1 85 ? -2.728 -4.732 10.016 1.00 96.94 85 THR A C 1
ATOM 705 O O . THR A 1 85 ? -3.633 -4.855 10.843 1.00 96.94 85 THR A O 1
ATOM 708 N N . LEU A 1 86 ? -1.910 -5.724 9.672 1.00 97.56 86 LEU A N 1
ATOM 709 C CA . LEU A 1 86 ? -1.834 -7.023 10.337 1.00 97.56 86 LEU A CA 1
ATOM 710 C C . LEU A 1 86 ? -0.359 -7.314 10.648 1.00 97.56 86 LEU A C 1
ATOM 712 O O . LEU A 1 86 ? 0.503 -6.898 9.865 1.00 97.56 86 LEU A O 1
ATOM 716 N N . PRO A 1 87 ? -0.041 -8.050 11.727 1.00 96.31 87 PRO A N 1
ATOM 717 C CA . PRO A 1 87 ? 1.342 -8.388 12.034 1.00 96.31 87 PRO A CA 1
ATOM 718 C C . PRO A 1 87 ? 1.893 -9.340 10.972 1.00 96.31 87 PRO A C 1
ATOM 720 O O . PRO A 1 87 ? 1.167 -10.201 10.459 1.00 96.31 87 PRO A O 1
ATOM 723 N N . TRP A 1 88 ? 3.181 -9.221 10.648 1.00 93.94 88 TRP A N 1
ATOM 724 C CA . TRP A 1 88 ? 3.805 -10.040 9.603 1.00 93.94 88 TRP A CA 1
ATOM 725 C C . TRP A 1 88 ? 3.757 -11.542 9.930 1.00 93.94 88 TRP A C 1
ATOM 727 O O . TRP A 1 88 ? 3.717 -12.376 9.026 1.00 93.94 88 TRP A O 1
ATOM 737 N N . GLU A 1 89 ? 3.675 -11.904 11.214 1.00 94.88 89 GLU A N 1
ATOM 738 C CA . GLU A 1 89 ? 3.441 -13.263 11.702 1.00 94.88 89 GLU A CA 1
ATOM 739 C C . GLU A 1 89 ? 2.168 -13.893 11.124 1.00 94.88 89 GLU A C 1
ATOM 741 O O . GLU A 1 89 ? 2.102 -15.118 11.014 1.00 94.88 89 GLU A O 1
ATOM 746 N N . THR A 1 90 ? 1.189 -13.085 10.699 1.00 95.19 90 THR A N 1
ATOM 747 C CA . THR A 1 90 ? -0.006 -13.554 9.979 1.00 95.19 90 THR A CA 1
ATOM 748 C C . THR A 1 90 ? 0.385 -14.357 8.744 1.00 95.19 90 THR A C 1
ATOM 750 O O . THR A 1 90 ? -0.209 -15.396 8.474 1.00 95.19 90 THR A O 1
ATOM 753 N N . LEU A 1 91 ? 1.429 -13.934 8.025 1.00 96.00 91 LEU A N 1
ATOM 754 C CA . LEU A 1 91 ? 1.896 -14.605 6.810 1.00 96.00 91 LEU A CA 1
ATOM 755 C C . LEU A 1 91 ? 2.555 -15.960 7.093 1.00 96.00 91 LEU A C 1
ATOM 757 O O . LEU A 1 91 ? 2.637 -16.787 6.189 1.00 96.00 91 LEU A O 1
ATOM 761 N N . LYS A 1 92 ? 2.989 -16.210 8.336 1.00 94.19 92 LYS A N 1
ATOM 762 C CA . LYS A 1 92 ? 3.563 -17.497 8.763 1.00 94.19 92 LYS A CA 1
ATOM 763 C C . LYS A 1 92 ? 2.504 -18.547 9.086 1.00 94.19 92 LYS A C 1
ATOM 765 O O . LYS A 1 92 ? 2.840 -19.723 9.213 1.00 94.19 92 LYS A O 1
ATOM 770 N N . GLN A 1 93 ? 1.251 -18.137 9.282 1.00 95.12 93 GLN A N 1
ATOM 771 C CA . GLN A 1 93 ? 0.167 -19.072 9.558 1.00 95.12 93 GLN A CA 1
ATOM 772 C C . GLN A 1 93 ? -0.170 -19.887 8.303 1.00 95.12 93 GLN A C 1
ATOM 774 O O . GLN A 1 93 ? -0.007 -19.389 7.183 1.00 95.12 93 GLN A O 1
ATOM 779 N N . PRO A 1 94 ? -0.695 -21.117 8.450 1.00 94.19 94 PRO A N 1
ATOM 780 C CA . PRO A 1 94 ? -1.276 -21.843 7.327 1.00 94.19 94 PRO A CA 1
ATOM 781 C C . PRO A 1 94 ? -2.299 -20.962 6.601 1.00 94.19 94 PRO A C 1
ATOM 783 O O . PRO A 1 94 ? -3.185 -20.388 7.229 1.00 94.19 94 PRO A O 1
ATOM 786 N N . SER A 1 95 ? -2.151 -20.820 5.283 1.00 95.38 95 SER A N 1
ATOM 787 C CA . SER A 1 95 ? -2.993 -19.943 4.455 1.00 95.38 95 SER A CA 1
ATOM 788 C C . SER A 1 95 ? -2.919 -18.442 4.794 1.00 95.38 95 SER A C 1
ATOM 790 O O . SER A 1 95 ? -3.765 -17.686 4.325 1.00 95.38 95 SER A O 1
ATOM 792 N N . GLY A 1 96 ? -1.900 -17.975 5.523 1.00 97.19 96 GLY A N 1
ATOM 793 C CA . GLY A 1 96 ? -1.736 -16.567 5.911 1.00 97.19 96 GLY A CA 1
ATOM 794 C C . GLY A 1 96 ? -1.728 -15.587 4.733 1.00 97.19 96 GLY A C 1
ATOM 795 O O . GLY A 1 96 ? -2.409 -14.563 4.762 1.00 97.19 96 GLY A O 1
ATOM 796 N N . VAL A 1 97 ? -1.038 -15.941 3.643 1.00 97.31 97 VAL A N 1
ATOM 797 C CA . VAL A 1 97 ? -1.049 -15.164 2.388 1.00 97.31 97 VAL A CA 1
ATOM 798 C C . VAL A 1 97 ? -2.451 -15.103 1.774 1.00 97.31 97 VAL A C 1
ATOM 800 O O . VAL A 1 97 ? -2.899 -14.032 1.366 1.00 97.31 97 VAL A O 1
ATOM 803 N N . GLN A 1 98 ? -3.169 -16.230 1.735 1.00 97.94 98 GLN A N 1
ATOM 804 C CA . GLN A 1 98 ? -4.540 -16.286 1.215 1.00 97.94 98 GLN A CA 1
ATOM 805 C C . GLN A 1 98 ? -5.499 -15.466 2.085 1.00 97.94 98 GLN A C 1
ATOM 807 O O . GLN A 1 98 ? -6.396 -14.808 1.563 1.00 97.94 98 GLN A O 1
ATOM 812 N N . HIS A 1 99 ? -5.302 -15.487 3.401 1.00 98.19 99 HIS A N 1
ATOM 813 C CA . HIS A 1 99 ? -6.081 -14.710 4.357 1.00 98.19 99 HIS A CA 1
ATOM 814 C C . HIS A 1 99 ? -5.900 -13.205 4.144 1.00 98.19 99 HIS A C 1
ATOM 816 O O . HIS A 1 99 ? -6.880 -12.471 4.002 1.00 98.19 99 HIS A O 1
ATOM 822 N N . TYR A 1 100 ? -4.648 -12.750 4.021 1.00 98.25 100 TYR A N 1
ATOM 823 C CA . TYR A 1 100 ? -4.337 -11.361 3.679 1.00 98.25 100 TYR A CA 1
ATOM 824 C C . TYR A 1 100 ? -4.942 -10.966 2.324 1.00 98.25 100 TYR A C 1
ATOM 826 O O . TYR A 1 100 ? -5.603 -9.932 2.218 1.00 98.25 100 TYR A O 1
ATOM 834 N N . HIS A 1 101 ? -4.797 -11.825 1.308 1.00 98.19 101 HIS A N 1
ATOM 835 C CA . HIS A 1 101 ? -5.395 -11.619 -0.010 1.00 98.19 101 HIS A 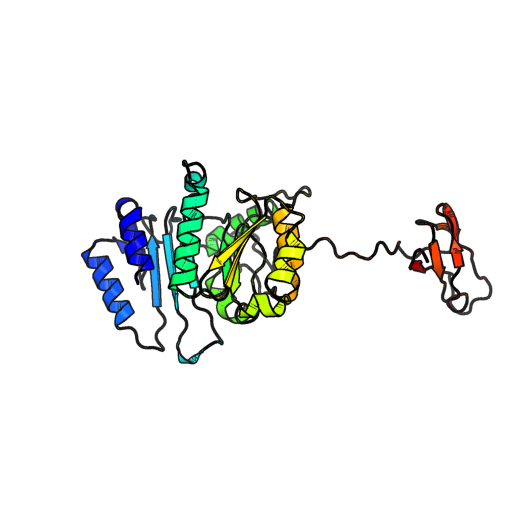CA 1
ATOM 836 C C . HIS A 1 101 ? -6.917 -11.444 0.068 1.00 98.19 101 HIS A C 1
ATOM 838 O O . HIS A 1 101 ? -7.459 -10.516 -0.523 1.00 98.19 101 HIS A O 1
ATOM 844 N N . GLN A 1 102 ? -7.621 -12.299 0.815 1.00 98.25 102 GLN A N 1
ATOM 845 C CA . GLN A 1 102 ? -9.077 -12.220 0.974 1.00 98.25 102 GLN A CA 1
ATOM 846 C C . GLN A 1 102 ? -9.522 -10.928 1.660 1.00 98.25 102 GLN A C 1
ATOM 848 O O . GLN A 1 102 ? -10.557 -10.367 1.296 1.00 98.25 102 GLN A O 1
ATOM 853 N N . TRP A 1 103 ? -8.754 -10.452 2.639 1.00 98.44 103 TRP A N 1
ATOM 854 C CA . TRP A 1 103 ? -8.991 -9.161 3.274 1.00 98.44 103 TRP A CA 1
ATOM 855 C C . TRP A 1 103 ? -8.811 -8.007 2.289 1.00 98.44 103 TRP A C 1
ATOM 857 O O . TRP A 1 103 ? -9.728 -7.201 2.131 1.00 98.44 103 TRP A O 1
ATOM 867 N N . LEU A 1 104 ? -7.681 -7.962 1.583 1.00 98.00 104 LEU A N 1
ATOM 868 C CA . LEU A 1 104 ? -7.395 -6.941 0.575 1.00 98.00 104 LEU A CA 1
ATOM 869 C C . LEU A 1 104 ? -8.458 -6.941 -0.532 1.00 98.00 104 LEU A C 1
ATOM 871 O O . LEU A 1 104 ? -9.024 -5.893 -0.841 1.00 98.00 104 LEU A O 1
ATOM 875 N N . PHE A 1 105 ? -8.795 -8.116 -1.065 1.00 98.31 105 PHE A N 1
ATOM 876 C CA . PHE A 1 105 ? -9.832 -8.300 -2.079 1.00 98.31 105 PHE A CA 1
ATOM 877 C C . PHE A 1 105 ? -11.201 -7.817 -1.592 1.00 98.31 105 PHE A C 1
ATOM 879 O O . PHE A 1 105 ? -11.912 -7.107 -2.305 1.00 98.31 105 PHE A O 1
ATOM 886 N N . TYR A 1 106 ? -11.578 -8.162 -0.358 1.00 98.50 106 TYR A N 1
ATOM 887 C CA . TYR A 1 106 ? -12.825 -7.697 0.236 1.00 98.50 106 TYR A CA 1
ATOM 888 C C . TYR A 1 106 ? -12.857 -6.172 0.349 1.00 98.50 106 TYR A C 1
ATOM 890 O O . TYR A 1 106 ? -13.831 -5.565 -0.086 1.00 98.50 106 TYR A O 1
ATOM 898 N N . LEU A 1 107 ? -11.798 -5.544 0.868 1.00 98.12 107 LEU A N 1
ATOM 899 C CA . LEU A 1 107 ? -11.728 -4.085 0.974 1.00 98.12 107 LEU A CA 1
ATOM 900 C C . LEU A 1 107 ? -11.854 -3.422 -0.402 1.00 98.12 107 LEU A C 1
ATOM 902 O O . LEU A 1 107 ? -12.679 -2.523 -0.549 1.00 98.12 107 LEU A O 1
ATOM 906 N N . CYS A 1 108 ? -11.123 -3.908 -1.411 1.00 97.88 108 CYS A N 1
ATOM 907 C CA . CYS A 1 108 ? -11.168 -3.363 -2.771 1.00 97.88 108 CYS A CA 1
ATOM 908 C C . CYS A 1 108 ? -12.589 -3.340 -3.348 1.00 97.88 108 CYS A C 1
ATOM 910 O O . CYS A 1 108 ? -13.003 -2.313 -3.879 1.00 97.88 108 CYS A O 1
ATOM 912 N N . ASN A 1 109 ? -13.352 -4.428 -3.194 1.00 97.50 109 ASN A N 1
ATOM 913 C CA . ASN A 1 109 ? -14.742 -4.486 -3.661 1.00 97.50 109 ASN A CA 1
ATOM 914 C C . ASN A 1 109 ? -15.674 -3.599 -2.826 1.00 97.50 109 ASN A C 1
ATOM 916 O O . ASN A 1 109 ? -16.518 -2.898 -3.372 1.00 97.50 109 ASN A O 1
ATOM 920 N N . GLN A 1 110 ? -15.508 -3.582 -1.501 1.00 97.00 110 GLN A N 1
ATOM 921 C CA . GLN A 1 110 ? -16.380 -2.810 -0.611 1.00 97.00 110 GLN A CA 1
ATOM 922 C C . GLN A 1 110 ? -16.287 -1.302 -0.821 1.00 97.00 110 GLN A C 1
ATOM 924 O O . GLN A 1 110 ? -17.290 -0.606 -0.679 1.00 97.00 110 GLN A O 1
ATOM 929 N N . ILE A 1 111 ? -15.088 -0.795 -1.110 1.00 94.06 111 ILE A N 1
ATOM 930 C CA . ILE A 1 111 ? -14.863 0.640 -1.311 1.00 94.06 111 ILE A CA 1
ATOM 931 C C . ILE A 1 111 ? -14.721 1.026 -2.783 1.00 94.06 111 ILE A C 1
ATOM 933 O O . ILE A 1 111 ? -14.468 2.195 -3.053 1.00 94.06 111 ILE A O 1
ATOM 937 N N . GLN A 1 112 ? -14.851 0.065 -3.707 1.00 95.44 112 GLN A N 1
ATOM 938 C CA . GLN A 1 112 ? -14.599 0.258 -5.139 1.00 95.44 112 GLN A CA 1
ATOM 939 C C . GLN A 1 112 ? -13.268 0.988 -5.374 1.00 95.44 112 GLN A C 1
ATOM 941 O O . GLN A 1 112 ? -13.223 2.069 -5.955 1.00 95.44 112 GLN A O 1
ATOM 946 N N . ALA A 1 113 ? -12.183 0.424 -4.832 1.00 95.31 113 ALA A N 1
ATOM 947 C CA . ALA A 1 113 ? -10.888 1.099 -4.770 1.00 95.31 113 ALA A CA 1
ATOM 948 C C . ALA A 1 113 ? -10.433 1.603 -6.155 1.00 95.31 113 ALA A C 1
ATOM 950 O O . ALA A 1 113 ? -10.424 0.836 -7.116 1.00 95.31 113 ALA A O 1
ATOM 951 N N . ASP A 1 114 ? -10.028 2.877 -6.244 1.00 94.62 114 ASP A N 1
ATOM 952 C CA . ASP A 1 114 ? -9.482 3.465 -7.480 1.00 94.62 114 ASP A CA 1
ATOM 953 C C . ASP A 1 114 ? -8.040 2.984 -7.725 1.00 94.62 114 ASP A C 1
ATOM 955 O O . ASP A 1 114 ? -7.641 2.654 -8.837 1.00 94.62 114 ASP A O 1
ATOM 959 N N . HIS A 1 115 ? -7.245 2.910 -6.661 1.00 95.38 115 HIS A N 1
ATOM 960 C CA . HIS A 1 115 ? -5.913 2.315 -6.656 1.00 95.38 115 HIS A CA 1
ATOM 961 C C . HIS A 1 115 ? -5.477 2.043 -5.210 1.00 95.38 115 HIS A C 1
ATOM 963 O O . HIS A 1 115 ? -6.142 2.454 -4.256 1.00 95.38 115 HIS A O 1
ATOM 969 N N . GLY A 1 116 ? -4.332 1.389 -5.032 1.00 95.19 116 GLY A N 1
ATOM 970 C CA . GLY A 1 116 ? -3.762 1.118 -3.715 1.00 95.19 116 GLY A CA 1
ATOM 971 C C . GLY A 1 116 ? -2.540 0.210 -3.782 1.00 95.19 116 GLY A C 1
ATOM 972 O O . GLY A 1 116 ? -2.133 -0.225 -4.859 1.00 95.19 116 GLY A O 1
ATOM 973 N N . TYR A 1 117 ? -1.971 -0.080 -2.619 1.00 95.75 117 TYR A N 1
ATOM 974 C CA . TYR A 1 117 ? -0.835 -0.981 -2.470 1.00 95.75 117 TYR A CA 1
ATOM 975 C C . TYR A 1 117 ? -0.966 -1.812 -1.191 1.00 95.75 117 TYR A C 1
ATOM 977 O O . TYR A 1 117 ? -1.709 -1.455 -0.276 1.00 95.75 117 TYR A O 1
ATOM 985 N N . GLY A 1 118 ? -0.238 -2.923 -1.132 1.00 96.31 118 GLY A N 1
ATOM 986 C CA . GLY A 1 118 ? -0.078 -3.749 0.063 1.00 96.31 118 GLY A CA 1
ATOM 987 C C . GLY A 1 118 ? 1.316 -4.365 0.090 1.00 96.31 118 GLY A C 1
ATOM 988 O O . GLY A 1 118 ? 1.866 -4.672 -0.964 1.00 96.31 118 GLY A O 1
ATOM 989 N N . GLY A 1 119 ? 1.902 -4.516 1.274 1.00 96.25 119 GLY A N 1
ATOM 990 C CA . GLY A 1 119 ? 3.296 -4.927 1.433 1.00 96.25 119 GLY A CA 1
ATOM 991 C C . GLY A 1 119 ? 3.759 -4.860 2.883 1.00 96.25 119 GLY A C 1
ATOM 992 O O . GLY A 1 119 ? 2.937 -4.809 3.797 1.00 96.25 119 GLY A O 1
ATOM 993 N N . LEU A 1 120 ? 5.076 -4.860 3.086 1.00 95.94 120 LEU A N 1
ATOM 994 C CA . LEU A 1 120 ? 5.685 -4.665 4.402 1.00 95.94 120 LEU A CA 1
ATOM 995 C C . LEU A 1 120 ? 5.910 -3.175 4.649 1.00 95.94 120 LEU A C 1
ATOM 997 O O . LEU A 1 120 ? 6.490 -2.496 3.808 1.00 95.94 120 LEU A O 1
ATOM 1001 N N . SER A 1 121 ? 5.500 -2.686 5.814 1.00 94.50 121 SER A N 1
ATOM 1002 C CA . SER A 1 121 ? 5.756 -1.322 6.278 1.00 94.50 121 SER A CA 1
ATOM 1003 C C . SER A 1 121 ? 6.150 -1.338 7.752 1.00 94.50 121 SER A C 1
ATOM 1005 O O . SER A 1 121 ? 5.881 -2.305 8.470 1.00 94.50 121 SER A O 1
ATOM 1007 N N . SER A 1 122 ? 6.740 -0.245 8.230 1.00 93.19 122 SER A N 1
ATOM 1008 C CA . SER A 1 122 ? 6.925 -0.047 9.669 1.00 93.19 122 SER A CA 1
ATOM 1009 C C . SER A 1 122 ? 5.564 0.144 10.348 1.00 93.19 122 SER A C 1
ATOM 1011 O O . SER A 1 122 ? 4.748 0.949 9.896 1.00 93.19 122 SER A O 1
ATOM 1013 N N . ALA A 1 123 ? 5.305 -0.578 11.441 1.00 91.12 123 ALA A N 1
ATOM 1014 C CA . ALA A 1 123 ? 4.174 -0.279 12.314 1.00 91.12 123 ALA A CA 1
ATOM 1015 C C . ALA A 1 123 ? 4.554 0.921 13.190 1.00 91.12 123 ALA A C 1
ATOM 1017 O O . ALA A 1 123 ? 5.393 0.803 14.083 1.00 91.12 123 ALA A O 1
ATOM 1018 N N . LEU A 1 124 ? 3.970 2.083 12.901 1.00 89.75 124 LEU A N 1
ATOM 1019 C CA . LEU A 1 124 ? 4.249 3.331 13.608 1.00 89.75 124 LEU A CA 1
ATOM 1020 C C . LEU A 1 124 ? 3.060 3.713 14.505 1.00 89.75 124 LEU A C 1
ATOM 1022 O O . LEU A 1 124 ? 1.915 3.410 14.157 1.00 89.75 124 LEU A O 1
ATOM 1026 N N . PRO A 1 125 ? 3.305 4.358 15.658 1.00 88.44 125 PRO A N 1
ATOM 1027 C CA . PRO A 1 125 ? 2.239 4.925 16.477 1.00 88.44 125 PRO A CA 1
ATOM 1028 C C . PRO A 1 125 ? 1.593 6.133 15.780 1.00 88.44 125 PRO A C 1
ATOM 1030 O O . PRO A 1 125 ? 2.061 6.604 14.742 1.00 88.44 125 PRO A O 1
ATOM 1033 N N . TYR A 1 126 ? 0.514 6.665 16.358 1.00 80.62 126 TYR A N 1
ATOM 1034 C CA . TYR A 1 126 ? -0.186 7.824 15.793 1.00 80.62 126 TYR A CA 1
ATOM 1035 C C . TYR A 1 126 ? 0.734 9.059 15.710 1.00 80.62 126 TYR A C 1
ATOM 1037 O O . TYR A 1 126 ? 0.675 9.814 14.740 1.00 80.62 126 TYR A O 1
ATOM 1045 N N . ASP A 1 127 ? 1.645 9.236 16.674 1.00 80.56 127 ASP A N 1
ATOM 1046 C CA . ASP A 1 127 ? 2.709 10.252 16.682 1.00 80.56 127 ASP A CA 1
ATOM 1047 C C . ASP A 1 127 ? 3.955 9.839 15.868 1.00 80.56 127 ASP A C 1
ATOM 1049 O O . ASP A 1 127 ? 5.099 10.075 16.264 1.00 80.56 127 ASP A O 1
ATOM 1053 N N . HIS A 1 128 ? 3.720 9.250 14.692 1.00 83.88 128 HIS A N 1
ATOM 1054 C CA . HIS A 1 128 ? 4.729 8.727 13.765 1.00 83.88 128 HIS A CA 1
ATOM 1055 C C . HIS A 1 128 ? 5.877 9.695 13.437 1.00 83.88 128 HIS A C 1
ATOM 1057 O O . HIS A 1 128 ? 6.984 9.225 13.201 1.00 83.88 128 HIS A O 1
ATOM 1063 N N . TYR A 1 129 ? 5.666 11.016 13.475 1.00 82.81 129 TYR A N 1
ATOM 1064 C CA . TYR A 1 129 ? 6.686 12.046 13.199 1.00 82.81 129 TYR A CA 1
ATOM 1065 C C . TYR A 1 129 ? 7.980 11.879 14.023 1.00 82.81 129 TYR A C 1
ATOM 1067 O O . TYR A 1 129 ? 9.084 12.190 13.566 1.00 82.81 129 TYR A O 1
ATOM 1075 N N . ASN A 1 130 ? 7.867 11.349 15.247 1.00 85.06 130 ASN A N 1
ATOM 1076 C CA . ASN A 1 130 ? 9.016 11.075 16.119 1.00 85.06 130 ASN A CA 1
ATOM 1077 C C . ASN A 1 130 ? 9.845 9.863 15.653 1.00 85.06 130 ASN A C 1
ATOM 1079 O O . ASN A 1 130 ? 10.989 9.693 16.070 1.00 85.06 130 ASN A O 1
ATOM 1083 N N . TYR A 1 131 ? 9.267 9.028 14.791 1.00 88.44 131 TYR A N 1
ATOM 1084 C CA . TYR A 1 131 ? 9.796 7.743 14.339 1.00 88.44 131 TYR A CA 1
ATOM 1085 C C . TYR A 1 131 ? 10.084 7.711 12.829 1.00 88.44 131 TYR A C 1
ATOM 1087 O O . TYR A 1 131 ? 10.681 6.747 12.347 1.00 88.44 131 TYR A O 1
ATOM 1095 N N . GLU A 1 132 ? 9.741 8.775 12.092 1.00 89.81 132 GLU A N 1
ATOM 1096 C CA . GLU A 1 132 ? 10.101 8.969 10.679 1.00 89.81 132 GLU A CA 1
ATOM 1097 C C . GLU A 1 132 ? 11.603 8.738 10.407 1.00 89.81 132 GLU A C 1
ATOM 1099 O O . GLU A 1 132 ? 11.908 8.051 9.431 1.00 89.81 132 GLU A O 1
ATOM 1104 N N . PRO A 1 133 ? 12.562 9.166 11.264 1.00 90.88 133 PRO A N 1
ATOM 1105 C CA . PRO A 1 133 ? 13.977 8.871 11.026 1.00 90.88 133 PRO A CA 1
ATOM 1106 C C . PRO A 1 133 ? 14.328 7.377 10.994 1.00 90.88 133 PRO A C 1
ATOM 1108 O O . PRO A 1 133 ? 15.219 6.958 10.253 1.00 90.88 133 PRO A O 1
ATOM 1111 N N . ILE A 1 134 ? 13.618 6.556 11.774 1.00 91.69 134 ILE A N 1
ATOM 1112 C CA . ILE A 1 134 ? 13.814 5.100 11.796 1.00 91.69 134 ILE A CA 1
ATOM 1113 C C . ILE A 1 134 ? 13.224 4.481 10.528 1.00 91.69 134 ILE A C 1
ATOM 1115 O O . ILE A 1 134 ? 13.884 3.666 9.884 1.00 91.69 134 ILE A O 1
ATOM 1119 N N . GLU A 1 135 ? 12.014 4.891 10.134 1.00 93.62 135 GLU A N 1
ATOM 1120 C CA . GLU A 1 135 ? 11.409 4.445 8.873 1.00 93.62 135 GLU A CA 1
ATOM 1121 C C . GLU A 1 135 ? 12.289 4.825 7.674 1.00 93.62 135 GLU A C 1
ATOM 1123 O O . GLU A 1 135 ? 12.514 3.993 6.796 1.00 93.62 135 GLU A O 1
ATOM 1128 N N . TYR A 1 136 ? 12.856 6.037 7.674 1.00 92.31 136 TYR A N 1
ATOM 1129 C CA . TYR A 1 136 ? 13.807 6.495 6.663 1.00 92.31 136 TYR A CA 1
ATOM 1130 C C . TYR A 1 136 ? 15.018 5.566 6.585 1.00 92.31 136 TYR A C 1
ATOM 1132 O O . TYR A 1 136 ? 15.320 5.039 5.514 1.00 92.31 136 TYR A O 1
ATOM 1140 N N . GLN A 1 137 ? 15.688 5.313 7.713 1.00 92.19 137 GLN A N 1
ATOM 1141 C CA . GLN A 1 137 ? 16.867 4.451 7.748 1.00 92.19 137 GLN A CA 1
ATOM 1142 C C . GLN A 1 137 ? 16.563 3.037 7.234 1.00 92.19 137 GLN A C 1
ATOM 1144 O O . GLN A 1 137 ? 17.327 2.505 6.428 1.00 92.19 137 GLN A O 1
ATOM 1149 N N . LEU A 1 138 ? 15.448 2.441 7.667 1.00 93.56 138 LEU A N 1
ATOM 1150 C CA . LEU A 1 138 ? 15.040 1.106 7.229 1.00 93.56 138 LEU A CA 1
ATOM 1151 C C . LEU A 1 138 ? 14.710 1.077 5.732 1.00 93.56 138 LEU A C 1
ATOM 1153 O O . LEU A 1 138 ? 15.152 0.172 5.029 1.00 93.56 138 LEU A O 1
ATOM 1157 N N . ALA A 1 139 ? 14.005 2.085 5.216 1.00 93.12 139 ALA A N 1
ATOM 1158 C CA . ALA A 1 139 ? 13.652 2.169 3.801 1.00 93.12 139 ALA A CA 1
ATOM 1159 C C . ALA A 1 139 ? 14.870 2.410 2.886 1.00 93.12 139 ALA A C 1
ATOM 1161 O O . ALA A 1 139 ? 14.858 1.984 1.734 1.00 93.12 139 ALA A O 1
ATOM 1162 N N . GLN A 1 140 ? 15.944 3.041 3.383 1.00 89.25 140 GLN A N 1
ATOM 1163 C CA . GLN A 1 140 ? 17.221 3.120 2.654 1.00 89.25 140 GLN A CA 1
ATOM 1164 C C . GLN A 1 140 ? 17.930 1.759 2.559 1.00 89.25 140 GLN A C 1
ATOM 1166 O O . GLN A 1 140 ? 18.671 1.513 1.609 1.00 89.25 140 GLN A O 1
ATOM 1171 N N . GLN A 1 141 ? 17.727 0.882 3.545 1.00 90.94 141 GLN A N 1
ATOM 1172 C CA . GLN A 1 141 ? 18.342 -0.449 3.594 1.00 90.94 141 GLN A CA 1
ATOM 1173 C C . GLN A 1 141 ? 17.525 -1.505 2.836 1.00 90.94 141 GLN A C 1
ATOM 1175 O O . GLN A 1 141 ? 18.095 -2.463 2.307 1.00 90.94 141 GLN A O 1
ATOM 1180 N N . HIS A 1 142 ? 16.207 -1.312 2.775 1.00 94.44 142 HIS A N 1
ATOM 1181 C CA . HIS A 1 142 ? 15.234 -2.272 2.265 1.00 94.44 142 HIS A CA 1
ATOM 1182 C C . HIS A 1 142 ? 14.286 -1.611 1.254 1.00 94.44 142 HIS A C 1
ATOM 1184 O O . HIS A 1 142 ? 13.242 -1.085 1.644 1.00 94.44 142 HIS A O 1
ATOM 1190 N N . PRO A 1 143 ? 14.602 -1.654 -0.054 1.00 92.38 143 PRO A N 1
ATOM 1191 C CA . PRO A 1 143 ? 13.773 -1.047 -1.098 1.00 92.38 143 PRO A CA 1
ATOM 1192 C C . PRO A 1 143 ? 12.333 -1.582 -1.153 1.00 92.38 143 PRO A C 1
ATOM 1194 O O . PRO A 1 143 ? 11.420 -0.879 -1.569 1.00 92.38 143 PRO A O 1
ATOM 1197 N N . GLY A 1 144 ? 12.098 -2.822 -0.735 1.00 94.88 144 GLY A N 1
ATOM 1198 C CA . GLY A 1 144 ? 10.765 -3.418 -0.643 1.00 94.88 144 GLY A CA 1
ATOM 1199 C C . GLY A 1 144 ? 9.913 -2.901 0.522 1.00 94.88 144 GLY A C 1
ATOM 1200 O O . GLY A 1 144 ? 8.707 -3.143 0.534 1.00 94.88 144 GLY A O 1
ATOM 1201 N N . LEU A 1 145 ? 10.507 -2.177 1.481 1.00 95.31 145 LEU A N 1
ATOM 1202 C CA . LEU A 1 145 ? 9.781 -1.573 2.596 1.00 95.31 145 LEU A CA 1
ATOM 1203 C C . LEU A 1 145 ? 8.968 -0.362 2.118 1.00 95.31 145 LEU A C 1
ATOM 1205 O O . LEU A 1 145 ? 9.502 0.606 1.569 1.00 95.31 145 LEU A O 1
ATOM 1209 N N . GLU A 1 146 ? 7.665 -0.409 2.361 1.00 94.88 146 GLU A N 1
ATOM 1210 C CA . GLU A 1 146 ? 6.746 0.684 2.081 1.00 94.88 146 GLU A CA 1
ATOM 1211 C C . GLU A 1 146 ? 6.879 1.787 3.134 1.00 94.88 146 GLU A C 1
ATOM 1213 O O . GLU A 1 146 ? 6.791 1.525 4.335 1.00 94.88 146 GLU A O 1
ATOM 1218 N N . VAL A 1 147 ? 7.055 3.025 2.673 1.00 93.19 147 VAL A N 1
ATOM 1219 C CA . VAL A 1 147 ? 7.074 4.216 3.530 1.00 93.19 147 VAL A CA 1
ATOM 1220 C C . VAL A 1 147 ? 5.643 4.712 3.668 1.00 93.19 147 VAL A C 1
ATOM 1222 O O . VAL A 1 147 ? 5.101 5.299 2.732 1.00 93.19 147 VAL A O 1
ATOM 1225 N N . ASP A 1 148 ? 5.006 4.432 4.802 1.00 87.06 148 ASP A N 1
ATOM 1226 C CA . ASP A 1 148 ? 3.546 4.525 4.962 1.00 87.06 148 ASP A CA 1
ATOM 1227 C C . ASP A 1 148 ? 3.103 5.431 6.125 1.00 87.06 148 ASP A C 1
ATOM 1229 O O . ASP A 1 148 ? 1.938 5.421 6.531 1.00 87.06 148 ASP A O 1
ATOM 1233 N N . SER A 1 149 ? 4.024 6.234 6.660 1.00 79.31 149 SER A N 1
ATOM 1234 C CA . SER A 1 149 ? 3.780 7.223 7.721 1.00 79.31 149 SER A CA 1
ATOM 1235 C C . SER A 1 149 ? 2.793 8.328 7.322 1.00 79.31 149 SER A C 1
ATOM 1237 O O . SER A 1 149 ? 1.948 8.703 8.131 1.00 79.31 149 SER A O 1
ATOM 1239 N N . LEU A 1 150 ? 2.831 8.809 6.072 1.00 72.56 150 LEU A N 1
ATOM 1240 C CA . LEU A 1 150 ? 2.069 9.987 5.619 1.00 72.56 150 LEU A CA 1
ATOM 1241 C C . LEU A 1 150 ? 1.002 9.704 4.547 1.00 72.56 150 LEU A C 1
ATOM 1243 O O . LEU A 1 150 ? 0.768 10.537 3.672 1.00 72.56 150 LEU A O 1
ATOM 1247 N N . VAL A 1 151 ? 0.281 8.577 4.625 1.00 61.72 151 VAL A N 1
ATOM 1248 C CA . VAL A 1 151 ? -0.814 8.239 3.673 1.00 61.72 151 VAL A CA 1
ATOM 1249 C C . VAL A 1 151 ? -1.805 9.397 3.463 1.00 61.72 151 VAL A C 1
ATOM 1251 O O . VAL A 1 151 ? -2.303 9.608 2.358 1.00 61.72 151 VAL A O 1
ATOM 1254 N N . ILE A 1 152 ? -2.060 10.187 4.511 1.00 57.56 152 ILE A N 1
ATOM 1255 C CA . ILE A 1 152 ? -2.999 11.319 4.509 1.00 57.56 152 ILE A CA 1
ATOM 1256 C C . ILE A 1 152 ? -2.538 12.467 3.590 1.00 57.56 152 ILE A C 1
ATOM 1258 O O . ILE A 1 152 ? -3.384 13.158 3.013 1.00 57.56 152 ILE A O 1
ATOM 1262 N N . ASN A 1 153 ? -1.228 12.676 3.431 1.00 56.53 153 ASN A N 1
ATOM 1263 C CA . ASN A 1 153 ? -0.686 13.827 2.704 1.00 56.53 153 ASN A CA 1
ATOM 1264 C C . ASN A 1 153 ? -0.734 13.645 1.181 1.00 56.53 153 ASN A C 1
ATOM 1266 O O . ASN A 1 153 ? -0.866 14.625 0.454 1.00 56.53 153 ASN A O 1
ATOM 1270 N N . PHE A 1 154 ? -0.757 12.403 0.691 1.00 58.91 154 PHE A N 1
ATOM 1271 C CA . PHE A 1 154 ? -0.762 12.107 -0.748 1.00 58.91 154 PHE A CA 1
ATOM 1272 C C . PHE A 1 154 ? -2.147 12.225 -1.416 1.00 58.91 154 PHE A C 1
ATOM 1274 O O . PHE A 1 154 ? -2.297 11.948 -2.608 1.00 58.91 154 PHE A O 1
ATOM 1281 N N . ALA A 1 155 ? -3.186 12.636 -0.677 1.00 60.84 155 ALA A N 1
ATOM 1282 C CA . ALA A 1 155 ? -4.581 12.583 -1.132 1.00 60.84 155 ALA A CA 1
ATOM 1283 C C . ALA A 1 155 ? -4.894 13.444 -2.374 1.00 60.84 155 ALA A C 1
ATOM 1285 O O . ALA A 1 155 ? -5.887 13.173 -3.056 1.00 60.84 155 ALA A O 1
ATOM 1286 N N . LEU A 1 156 ? -4.088 14.478 -2.652 1.00 60.03 156 LEU A N 1
ATOM 1287 C CA . LEU A 1 156 ? -4.193 15.311 -3.860 1.00 60.03 156 LEU A CA 1
ATOM 1288 C C . LEU A 1 156 ? -3.395 14.728 -5.030 1.00 60.03 156 LEU A C 1
ATOM 1290 O O . LEU A 1 156 ? -3.881 14.686 -6.159 1.00 60.03 156 LEU A O 1
ATOM 1294 N N . GLU A 1 157 ? -2.174 14.270 -4.772 1.00 68.62 157 GLU A N 1
ATOM 1295 C CA . GLU A 1 157 ? -1.255 13.858 -5.831 1.00 68.62 157 GLU A CA 1
ATOM 1296 C C . GLU A 1 157 ? -1.648 12.516 -6.465 1.00 68.62 157 GLU A C 1
ATOM 1298 O O . GLU A 1 157 ? -1.459 12.287 -7.665 1.00 68.62 157 GLU A O 1
ATOM 1303 N N . LEU A 1 158 ? -2.289 11.648 -5.680 1.00 82.06 158 LEU A N 1
ATOM 1304 C CA . LEU A 1 158 ? -2.715 10.318 -6.111 1.00 82.06 158 LEU A CA 1
ATOM 1305 C C . LEU A 1 158 ? -4.098 10.297 -6.789 1.00 82.06 158 LEU A C 1
ATOM 1307 O O . LEU A 1 158 ? -4.667 9.247 -7.044 1.00 82.06 158 LEU A O 1
ATOM 1311 N N . VAL A 1 159 ? -4.666 11.453 -7.144 1.00 84.88 159 VAL A N 1
ATOM 1312 C CA . VAL A 1 159 ? -5.960 11.515 -7.854 1.00 84.88 159 VAL A CA 1
ATOM 1313 C C . VAL A 1 159 ? -5.873 10.922 -9.268 1.00 84.88 159 VAL A C 1
ATOM 1315 O O . VAL A 1 159 ? -6.786 10.253 -9.758 1.00 84.88 159 VAL A O 1
ATOM 1318 N N . ASN A 1 160 ? -4.779 11.204 -9.973 1.00 87.06 160 ASN A N 1
ATOM 1319 C CA . ASN A 1 160 ? -4.584 10.786 -11.365 1.00 87.06 160 ASN A CA 1
ATOM 1320 C C . ASN A 1 160 ? -3.324 9.955 -11.576 1.00 87.06 160 ASN A C 1
ATOM 1322 O O . ASN A 1 160 ? -3.000 9.632 -12.723 1.00 87.06 160 ASN A O 1
ATOM 1326 N N . SER A 1 161 ? -2.662 9.606 -10.480 1.00 92.31 161 SER A N 1
ATOM 1327 C CA . SER A 1 161 ? -1.432 8.843 -10.450 1.00 92.31 161 SER A CA 1
ATOM 1328 C C . SER A 1 161 ? -1.460 7.855 -9.290 1.00 92.31 161 SER A C 1
ATOM 1330 O O . SER A 1 161 ? -2.247 8.008 -8.362 1.00 92.31 161 SER A O 1
ATOM 1332 N N . ILE A 1 162 ? -0.615 6.836 -9.352 1.00 93.50 162 ILE A N 1
ATOM 1333 C CA . ILE A 1 162 ? -0.424 5.887 -8.255 1.00 93.50 162 ILE A CA 1
ATOM 1334 C C . ILE A 1 162 ? 0.935 6.111 -7.594 1.00 93.50 162 ILE A C 1
ATOM 1336 O O . ILE A 1 162 ? 1.855 6.658 -8.206 1.00 93.50 162 ILE A O 1
ATOM 1340 N N . LYS A 1 163 ? 1.081 5.637 -6.356 1.00 92.69 163 LYS A N 1
ATOM 1341 C CA . LYS A 1 163 ? 2.325 5.784 -5.594 1.00 92.69 163 LYS A CA 1
ATOM 1342 C C . LYS A 1 163 ? 3.472 4.977 -6.211 1.00 92.69 163 LYS A C 1
ATOM 1344 O O . LYS A 1 163 ? 4.552 5.509 -6.442 1.00 92.69 163 LYS A O 1
ATOM 1349 N N . GLY A 1 164 ? 3.228 3.709 -6.534 1.00 93.50 164 GLY A N 1
ATOM 1350 C CA . GLY A 1 164 ? 4.217 2.821 -7.140 1.00 93.50 164 GLY A CA 1
ATOM 1351 C C . GLY A 1 164 ? 3.895 1.350 -6.916 1.00 93.50 164 GLY A C 1
ATOM 1352 O O . GLY A 1 164 ? 2.790 1.016 -6.490 1.00 93.50 164 GLY A O 1
ATOM 1353 N N . ALA A 1 165 ? 4.860 0.488 -7.239 1.00 96.44 165 ALA A N 1
ATOM 1354 C CA . ALA A 1 165 ? 4.730 -0.957 -7.096 1.00 96.44 165 ALA A CA 1
ATOM 1355 C C . ALA A 1 165 ? 5.061 -1.394 -5.663 1.00 96.44 165 ALA A C 1
ATOM 1357 O O . ALA A 1 165 ? 5.956 -0.835 -5.027 1.00 96.44 165 ALA A O 1
ATOM 1358 N N . ASN A 1 166 ? 4.362 -2.420 -5.188 1.00 97.12 166 ASN A N 1
ATOM 1359 C CA . ASN A 1 166 ? 4.682 -3.175 -3.976 1.00 97.12 166 ASN A CA 1
ATOM 1360 C C . ASN A 1 166 ? 4.184 -4.629 -4.145 1.00 97.12 166 ASN A C 1
ATOM 1362 O O . ASN A 1 166 ? 3.705 -4.976 -5.230 1.00 97.12 166 ASN A O 1
ATOM 1366 N N . TRP A 1 167 ? 4.251 -5.462 -3.097 1.00 98.31 167 TRP A N 1
ATOM 1367 C CA . TRP A 1 167 ? 3.785 -6.856 -3.103 1.00 98.31 167 TRP A CA 1
ATOM 1368 C C . TRP A 1 167 ? 2.390 -6.994 -3.707 1.00 98.31 167 TRP A C 1
ATOM 1370 O O . TRP A 1 167 ? 2.153 -7.873 -4.525 1.00 98.31 167 TRP A O 1
ATOM 1380 N N . TYR A 1 168 ? 1.483 -6.090 -3.352 1.00 98.69 168 TYR A N 1
ATOM 1381 C CA . TYR A 1 168 ? 0.206 -5.892 -4.014 1.00 98.69 168 TYR A CA 1
ATOM 1382 C C . TYR A 1 168 ? 0.158 -4.503 -4.638 1.00 98.69 168 TYR A C 1
ATOM 1384 O O . TYR A 1 168 ? 0.429 -3.509 -3.967 1.00 98.69 168 TYR A O 1
ATOM 1392 N N . THR A 1 169 ? -0.258 -4.437 -5.899 1.00 98.56 169 THR A N 1
ATOM 1393 C CA . THR A 1 169 ? -0.569 -3.198 -6.619 1.00 98.56 169 THR A CA 1
ATOM 1394 C C . THR A 1 169 ? -2.014 -3.271 -7.111 1.00 98.56 169 THR A C 1
ATOM 1396 O O . THR A 1 169 ? -2.370 -4.183 -7.857 1.00 98.56 169 THR A O 1
ATOM 1399 N N . ILE A 1 170 ? -2.859 -2.340 -6.672 1.00 98.44 170 ILE A N 1
ATOM 1400 C CA . ILE A 1 170 ? -4.298 -2.300 -6.973 1.00 98.44 170 ILE A CA 1
ATOM 1401 C C . ILE A 1 170 ? -4.542 -1.183 -7.986 1.00 98.44 170 ILE A C 1
ATOM 1403 O O . ILE A 1 170 ? -4.127 -0.047 -7.747 1.00 98.44 170 ILE A O 1
ATOM 1407 N N . LEU A 1 171 ? -5.219 -1.493 -9.090 1.00 98.38 171 LEU A N 1
ATOM 1408 C CA . LEU A 1 171 ? -5.484 -0.574 -10.197 1.00 98.38 171 LEU A CA 1
ATOM 1409 C C . LEU A 1 171 ? -6.949 -0.666 -10.625 1.00 98.38 171 LEU A C 1
ATOM 1411 O O . LEU A 1 171 ? -7.402 -1.745 -11.003 1.00 98.38 171 LEU A O 1
ATOM 1415 N N . SER A 1 172 ? -7.670 0.454 -10.649 1.00 97.69 172 SER A N 1
ATOM 1416 C CA . SER A 1 172 ? -8.997 0.509 -11.264 1.00 97.69 172 SER A CA 1
ATOM 1417 C C . SER A 1 172 ? -8.933 0.388 -12.786 1.00 97.69 172 SER A C 1
ATOM 1419 O O . SER A 1 172 ? -7.883 0.595 -13.406 1.00 97.69 172 SER A O 1
ATOM 1421 N N . THR A 1 173 ? -10.081 0.133 -13.419 1.00 97.44 173 THR A N 1
ATOM 1422 C CA . THR A 1 173 ? -10.227 0.131 -14.885 1.00 97.44 173 THR A CA 1
ATOM 1423 C C . THR A 1 173 ? -9.662 1.405 -15.519 1.00 97.44 173 THR A C 1
ATOM 1425 O O . THR A 1 173 ? -8.932 1.323 -16.500 1.00 97.44 173 THR A O 1
ATOM 1428 N N . LYS A 1 174 ? -9.862 2.574 -14.889 1.00 95.75 174 LYS A N 1
ATOM 1429 C CA . LYS A 1 174 ? -9.298 3.861 -15.337 1.00 95.75 174 LYS A CA 1
ATOM 1430 C C . LYS A 1 174 ? -7.773 3.814 -15.496 1.00 95.75 174 LYS A C 1
ATOM 1432 O O . LYS A 1 174 ? -7.235 4.402 -16.434 1.00 95.75 174 LYS A O 1
ATOM 1437 N N . PHE A 1 175 ? -7.057 3.184 -14.566 1.00 97.62 175 PHE A N 1
ATOM 1438 C CA . PHE A 1 175 ? -5.598 3.059 -14.636 1.00 97.62 175 PHE A CA 1
ATOM 1439 C C . PHE A 1 175 ? -5.162 1.953 -15.595 1.00 97.62 175 PHE A C 1
ATOM 1441 O O . PHE A 1 175 ? -4.175 2.127 -16.304 1.00 97.62 175 PHE A O 1
ATOM 1448 N N . ILE A 1 176 ? -5.918 0.859 -15.666 1.00 98.06 176 ILE A N 1
ATOM 1449 C CA . ILE A 1 176 ? -5.682 -0.236 -16.614 1.00 98.06 176 ILE A CA 1
ATOM 1450 C C . ILE A 1 176 ? -5.786 0.263 -18.062 1.00 98.06 176 ILE A C 1
ATOM 1452 O O . ILE A 1 176 ? -4.924 -0.051 -18.883 1.00 98.06 176 ILE A O 1
ATOM 1456 N N . ASP A 1 177 ? -6.777 1.099 -18.370 1.00 97.50 177 ASP A N 1
ATOM 1457 C CA . ASP A 1 177 ? -6.972 1.669 -19.708 1.00 97.50 177 ASP A CA 1
ATOM 1458 C C . ASP A 1 177 ? -5.779 2.535 -20.135 1.00 97.50 177 ASP A C 1
ATOM 1460 O O . ASP A 1 177 ? -5.310 2.445 -21.271 1.00 97.50 177 ASP A O 1
ATOM 1464 N N . LYS A 1 178 ? -5.204 3.309 -19.204 1.00 96.94 178 LYS A N 1
ATOM 1465 C CA . LYS A 1 178 ? -3.977 4.092 -19.445 1.00 96.94 178 LYS A CA 1
ATOM 1466 C C . LYS A 1 178 ? -2.750 3.222 -19.747 1.00 96.94 178 LYS A C 1
ATOM 1468 O O . LYS A 1 178 ? -1.792 3.724 -20.327 1.00 96.94 178 LYS A O 1
ATOM 1473 N N . LEU A 1 179 ? -2.772 1.945 -19.364 1.00 97.44 179 LEU A N 1
ATOM 1474 C CA . LEU A 1 179 ? -1.712 0.964 -19.623 1.00 97.44 179 LEU A CA 1
ATOM 1475 C C . LEU A 1 179 ? -1.970 0.116 -20.884 1.00 97.44 179 LEU A C 1
ATOM 1477 O O . LEU A 1 179 ? -1.245 -0.845 -21.155 1.00 97.44 179 LEU A O 1
ATOM 1481 N N . GLY A 1 180 ? -2.989 0.470 -21.674 1.00 96.81 180 GLY A N 1
ATOM 1482 C CA . GLY A 1 180 ? -3.359 -0.253 -22.891 1.00 96.81 180 GLY A CA 1
ATOM 1483 C C . GLY A 1 180 ? -4.233 -1.484 -22.641 1.00 96.81 180 GLY A C 1
ATOM 1484 O O . GLY A 1 180 ? -4.306 -2.355 -23.505 1.00 96.81 180 GLY A O 1
ATOM 1485 N N . GLY A 1 181 ? -4.888 -1.568 -21.479 1.00 97.19 181 GLY A N 1
ATOM 1486 C CA . GLY A 1 181 ? -5.825 -2.638 -21.140 1.00 97.19 181 GLY A CA 1
ATOM 1487 C C . GLY A 1 181 ? -5.192 -3.834 -20.420 1.00 97.19 181 GLY 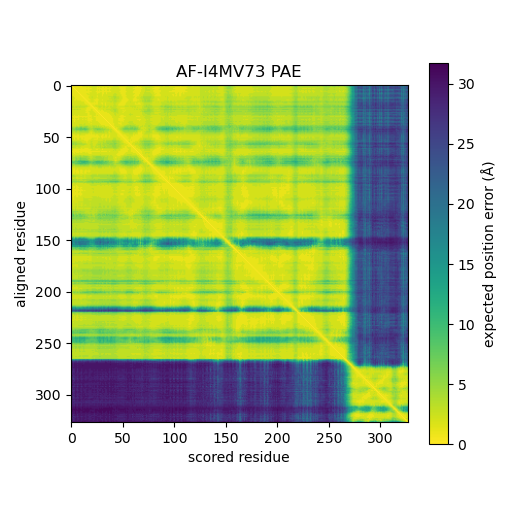A C 1
ATOM 1488 O O . GLY A 1 181 ? -3.972 -3.988 -20.341 1.00 97.19 181 GLY A O 1
ATOM 1489 N N . LEU A 1 182 ? -6.048 -4.714 -19.892 1.00 96.88 182 LEU A N 1
ATOM 1490 C CA . LEU A 1 182 ? -5.629 -5.874 -19.096 1.00 96.88 182 LEU A CA 1
ATOM 1491 C C . LEU A 1 182 ? -4.763 -6.866 -19.890 1.00 96.88 182 LEU A C 1
ATOM 1493 O O . LEU A 1 182 ? -3.818 -7.430 -19.337 1.00 96.88 182 LEU A O 1
ATOM 1497 N N . ASP A 1 183 ? -5.038 -7.043 -21.184 1.00 97.19 183 ASP A N 1
ATOM 1498 C CA . ASP A 1 183 ? -4.259 -7.929 -22.058 1.00 97.19 183 ASP A CA 1
ATOM 1499 C C . ASP A 1 183 ? -2.808 -7.449 -22.207 1.00 97.19 183 ASP A C 1
ATOM 1501 O O . ASP A 1 183 ? -1.880 -8.259 -22.196 1.00 97.19 183 ASP A O 1
ATOM 1505 N N . SER A 1 184 ? -2.602 -6.129 -22.292 1.00 97.31 184 SER A N 1
ATOM 1506 C CA . SER A 1 184 ? -1.274 -5.505 -22.354 1.00 97.31 184 SER A CA 1
ATOM 1507 C C . SER A 1 184 ? -0.475 -5.794 -21.080 1.00 97.31 184 SER A C 1
ATOM 1509 O O . SER A 1 184 ? 0.647 -6.303 -21.147 1.00 97.31 184 SER A O 1
ATOM 1511 N N . ILE A 1 185 ? -1.094 -5.566 -19.915 1.00 97.81 185 ILE A N 1
ATOM 1512 C CA . ILE A 1 185 ? -0.503 -5.842 -18.596 1.00 97.81 185 ILE A CA 1
ATOM 1513 C C . ILE A 1 185 ? -0.153 -7.330 -18.466 1.00 97.81 185 ILE A C 1
ATOM 1515 O O . ILE A 1 185 ? 0.976 -7.680 -18.127 1.00 97.81 185 ILE A O 1
ATOM 1519 N N . THR A 1 186 ? -1.103 -8.211 -18.784 1.00 97.06 186 THR A N 1
ATOM 1520 C CA . THR A 1 186 ? -0.931 -9.666 -18.673 1.00 97.06 186 THR A CA 1
ATOM 1521 C C . THR A 1 186 ? 0.209 -10.147 -19.564 1.00 97.06 186 THR A C 1
ATOM 1523 O O . THR A 1 186 ? 1.094 -10.867 -19.102 1.00 97.06 186 THR A O 1
ATOM 1526 N N . LYS A 1 187 ? 0.253 -9.695 -20.823 1.00 96.75 187 LYS A N 1
ATOM 1527 C CA . LYS A 1 187 ? 1.327 -10.024 -21.768 1.00 96.75 187 LYS A CA 1
ATOM 1528 C C . LYS A 1 187 ? 2.695 -9.550 -21.275 1.00 96.75 187 LYS A C 1
ATOM 1530 O O . LYS A 1 187 ? 3.669 -10.289 -21.408 1.00 96.75 187 LYS A O 1
ATOM 1535 N N . ALA A 1 188 ? 2.776 -8.346 -20.708 1.00 96.25 188 ALA A N 1
ATOM 1536 C CA . ALA A 1 188 ? 4.025 -7.795 -20.185 1.00 96.25 188 ALA A CA 1
ATOM 1537 C C . ALA A 1 188 ? 4.566 -8.590 -18.983 1.00 96.25 188 ALA A C 1
ATOM 1539 O O . ALA A 1 188 ? 5.779 -8.717 -18.834 1.00 96.25 188 ALA A O 1
ATOM 1540 N N . LEU A 1 189 ? 3.678 -9.166 -18.168 1.00 96.81 189 LEU A N 1
ATOM 1541 C CA . LEU 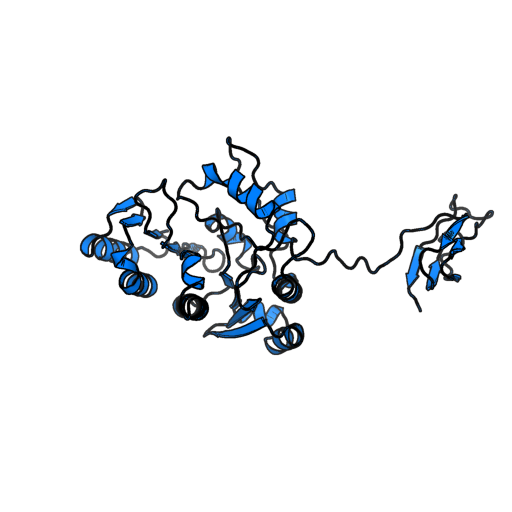A 1 189 ? 4.034 -9.912 -16.957 1.00 96.81 189 LEU A CA 1
ATOM 1542 C C . LEU A 1 189 ? 4.093 -11.434 -17.162 1.00 96.81 189 LEU A C 1
ATOM 1544 O O . LEU A 1 189 ? 4.545 -12.143 -16.274 1.00 96.81 189 LEU A O 1
ATOM 1548 N N . THR A 1 190 ? 3.723 -11.951 -18.341 1.00 93.56 190 THR A N 1
ATOM 1549 C CA . THR A 1 190 ? 3.619 -13.402 -18.623 1.00 93.56 190 THR A CA 1
ATOM 1550 C C . THR A 1 190 ? 4.919 -14.181 -18.367 1.00 93.56 190 THR A C 1
ATOM 1552 O O . THR A 1 190 ? 4.876 -15.380 -18.107 1.00 93.56 190 THR A O 1
ATOM 1555 N N . LYS A 1 191 ? 6.086 -13.527 -18.449 1.00 92.25 191 LYS A N 1
ATOM 1556 C CA . LYS A 1 191 ? 7.389 -14.169 -18.204 1.00 92.25 191 LYS A CA 1
ATOM 1557 C C . LYS A 1 191 ? 7.701 -14.393 -16.718 1.00 92.25 191 LYS A C 1
ATOM 1559 O O . LYS A 1 191 ? 8.605 -15.166 -16.425 1.00 92.25 191 LYS A O 1
ATOM 1564 N N . HIS A 1 192 ? 6.975 -13.743 -15.811 1.00 94.25 192 HIS A N 1
ATOM 1565 C CA . HIS A 1 192 ? 7.188 -13.820 -14.369 1.00 94.25 192 HIS A CA 1
ATOM 1566 C C . HIS A 1 192 ? 6.143 -14.755 -13.751 1.00 94.25 192 HIS A C 1
ATOM 1568 O O . HIS A 1 192 ? 4.982 -14.387 -13.575 1.00 94.25 192 HIS A O 1
ATOM 1574 N N . THR A 1 193 ? 6.538 -16.000 -13.479 1.00 93.38 193 THR A N 1
ATOM 1575 C CA . THR A 1 193 ? 5.626 -17.073 -13.035 1.00 93.38 193 THR A CA 1
ATOM 1576 C C . THR A 1 193 ? 5.118 -16.908 -11.604 1.00 93.38 193 THR A C 1
ATOM 1578 O O . THR A 1 193 ? 4.138 -17.539 -11.220 1.00 93.38 193 THR A O 1
ATOM 1581 N N . ASP A 1 194 ? 5.798 -16.084 -10.819 1.00 95.50 194 ASP A N 1
ATOM 1582 C CA . ASP A 1 194 ? 5.504 -15.728 -9.434 1.00 95.50 194 ASP A CA 1
ATOM 1583 C C . ASP A 1 194 ? 4.590 -14.492 -9.315 1.00 95.50 194 ASP A C 1
ATOM 1585 O O . ASP A 1 194 ? 4.159 -14.137 -8.216 1.00 95.50 194 ASP A O 1
ATOM 1589 N N . ILE A 1 195 ? 4.243 -13.847 -10.436 1.00 98.44 195 ILE A N 1
ATOM 1590 C CA . ILE A 1 195 ? 3.293 -12.732 -10.475 1.00 98.44 195 ILE A CA 1
ATOM 1591 C C . ILE A 1 195 ? 1.887 -13.251 -10.767 1.00 98.44 195 ILE A C 1
ATOM 1593 O O . ILE A 1 195 ? 1.641 -13.947 -11.752 1.00 98.44 195 ILE A O 1
ATOM 1597 N N . GLN A 1 196 ? 0.931 -12.860 -9.927 1.00 98.12 196 GLN A N 1
ATOM 1598 C CA . GLN A 1 196 ? -0.472 -13.243 -10.063 1.00 98.12 196 GLN A CA 1
ATOM 1599 C C . GLN A 1 196 ? -1.357 -12.021 -10.294 1.00 98.12 196 GLN A C 1
ATOM 1601 O O . GLN A 1 196 ? -1.150 -10.962 -9.706 1.00 98.12 196 GLN A O 1
ATOM 1606 N N . ILE A 1 197 ? -2.368 -12.177 -11.147 1.00 98.31 197 ILE A N 1
ATOM 1607 C CA . ILE A 1 197 ? -3.303 -11.115 -11.522 1.00 98.31 197 ILE A CA 1
ATOM 1608 C C . ILE A 1 197 ? -4.717 -11.559 -11.141 1.00 98.31 197 ILE A C 1
ATOM 1610 O O . ILE A 1 197 ? -5.158 -12.638 -11.531 1.00 98.31 197 ILE A O 1
ATOM 1614 N N . PHE A 1 198 ? -5.430 -10.719 -10.395 1.00 98.12 198 PHE A N 1
ATOM 1615 C CA . PHE A 1 198 ? -6.781 -10.987 -9.904 1.00 98.12 198 PHE A CA 1
ATOM 1616 C C . PHE A 1 198 ? -7.717 -9.840 -10.276 1.00 98.12 198 PHE A C 1
ATOM 1618 O O . PHE A 1 198 ? -7.397 -8.681 -10.029 1.00 98.12 198 PHE A O 1
ATOM 1625 N N . SER A 1 199 ? -8.890 -10.144 -10.821 1.00 97.00 199 SER A N 1
ATOM 1626 C CA . SER A 1 199 ? -9.913 -9.134 -11.116 1.00 97.00 199 SER A CA 1
ATOM 1627 C C . SER A 1 199 ? -10.844 -8.925 -9.924 1.00 97.00 199 SER A C 1
ATOM 1629 O O . SER A 1 199 ? -11.279 -9.898 -9.310 1.00 97.00 199 SER A O 1
ATOM 1631 N N . TYR A 1 200 ? -11.180 -7.671 -9.628 1.00 95.88 200 TYR A N 1
ATOM 1632 C CA . TYR A 1 200 ? -12.238 -7.271 -8.693 1.00 95.88 200 TYR A CA 1
ATOM 1633 C C . TYR A 1 200 ? -13.244 -6.359 -9.413 1.00 95.88 200 TYR A C 1
ATOM 1635 O O . TYR A 1 200 ? -13.021 -5.989 -10.566 1.00 95.88 200 TYR A O 1
ATOM 1643 N N . ASP A 1 201 ? -14.340 -5.982 -8.753 1.00 92.19 201 ASP A N 1
ATOM 1644 C CA . ASP A 1 201 ? -15.502 -5.331 -9.381 1.00 92.19 201 ASP A CA 1
ATOM 1645 C C . ASP A 1 201 ? -15.171 -4.086 -10.224 1.00 92.19 201 ASP A C 1
ATOM 1647 O O . ASP A 1 201 ? -15.882 -3.779 -11.180 1.00 92.19 201 ASP A O 1
ATOM 1651 N N . CYS A 1 202 ? -14.108 -3.352 -9.882 1.00 93.94 202 CYS A N 1
ATOM 1652 C CA . CYS A 1 202 ? -13.744 -2.099 -10.547 1.00 93.94 202 CYS A CA 1
ATOM 1653 C C . CYS A 1 202 ? -12.301 -2.070 -11.070 1.00 93.94 202 CYS A C 1
ATOM 1655 O O . CYS A 1 202 ? -11.797 -0.986 -11.368 1.00 93.94 202 CYS A O 1
ATOM 1657 N N . GLY A 1 203 ? -11.620 -3.218 -11.173 1.00 97.25 203 GLY A N 1
ATOM 1658 C CA . GLY A 1 203 ? -10.233 -3.240 -11.629 1.00 97.25 203 GLY A CA 1
ATOM 1659 C C . GLY A 1 203 ? -9.484 -4.554 -11.424 1.00 97.25 203 GLY A C 1
ATOM 1660 O O . GLY A 1 203 ? -10.058 -5.643 -11.402 1.00 97.25 203 GLY A O 1
ATOM 1661 N N . THR A 1 204 ? -8.170 -4.430 -11.264 1.00 98.06 204 THR A N 1
ATOM 1662 C CA . THR A 1 204 ? -7.219 -5.532 -11.157 1.00 98.06 204 THR A CA 1
ATOM 1663 C C . THR A 1 204 ? -6.267 -5.331 -9.983 1.00 98.06 204 THR A C 1
ATOM 1665 O O . THR A 1 204 ? -5.789 -4.232 -9.709 1.00 98.06 204 THR A O 1
ATOM 1668 N N . ILE A 1 205 ? -5.958 -6.430 -9.308 1.00 98.69 205 ILE A N 1
ATOM 1669 C CA . ILE A 1 205 ? -4.936 -6.554 -8.279 1.00 98.69 205 ILE A CA 1
ATOM 1670 C C . ILE A 1 205 ? -3.792 -7.377 -8.870 1.00 98.69 205 ILE A C 1
ATOM 1672 O O . ILE A 1 205 ? -4.007 -8.497 -9.331 1.00 98.69 205 ILE A O 1
ATOM 1676 N N . ILE A 1 206 ? -2.580 -6.838 -8.835 1.00 98.75 206 ILE A N 1
ATOM 1677 C CA . ILE A 1 206 ? -1.353 -7.527 -9.240 1.00 98.75 206 ILE A CA 1
ATOM 1678 C C . ILE A 1 206 ? -0.587 -7.883 -7.965 1.00 98.75 206 ILE A C 1
ATOM 1680 O O . ILE A 1 206 ? -0.235 -6.984 -7.201 1.00 98.75 206 ILE A O 1
ATOM 1684 N N . ARG A 1 207 ? -0.345 -9.175 -7.725 1.00 98.56 207 ARG A N 1
ATOM 1685 C CA . ARG A 1 207 ? 0.514 -9.669 -6.644 1.00 98.56 207 ARG A CA 1
ATOM 1686 C C . ARG A 1 207 ? 1.887 -10.021 -7.207 1.00 98.56 207 ARG A C 1
ATOM 1688 O O . ARG A 1 207 ? 1.984 -10.927 -8.029 1.00 98.56 207 ARG A O 1
ATOM 1695 N N . ALA A 1 208 ? 2.917 -9.307 -6.778 1.00 98.25 208 ALA A N 1
ATOM 1696 C CA . ALA A 1 208 ? 4.291 -9.459 -7.230 1.00 98.25 208 ALA A CA 1
ATOM 1697 C C . ALA A 1 208 ? 5.053 -10.431 -6.316 1.00 98.25 208 ALA A C 1
ATOM 1699 O O . ALA A 1 208 ? 5.564 -10.015 -5.282 1.00 98.25 208 ALA A O 1
ATOM 1700 N N . GLY A 1 209 ? 5.102 -11.714 -6.673 1.00 97.06 209 GLY A N 1
ATOM 1701 C CA . GLY A 1 209 ? 5.740 -12.749 -5.859 1.00 97.06 209 GLY A CA 1
ATOM 1702 C C . GLY A 1 209 ? 4.785 -13.443 -4.880 1.00 97.06 209 GLY A C 1
ATOM 1703 O O . GLY A 1 209 ? 3.666 -12.993 -4.592 1.00 97.06 209 GLY A O 1
ATOM 1704 N N . ASP A 1 210 ? 5.233 -14.576 -4.341 1.00 94.94 210 ASP A N 1
ATOM 1705 C CA . ASP A 1 210 ? 4.441 -15.392 -3.410 1.00 94.94 210 ASP A CA 1
ATOM 1706 C C . ASP A 1 210 ? 4.392 -14.822 -1.989 1.00 94.94 210 ASP A C 1
ATOM 1708 O O . ASP A 1 210 ? 3.390 -14.985 -1.287 1.00 94.94 210 ASP A O 1
ATOM 1712 N N . TYR A 1 211 ? 5.440 -14.105 -1.591 1.00 96.25 211 TYR A N 1
ATOM 1713 C CA . TYR A 1 211 ? 5.581 -13.439 -0.299 1.00 96.25 211 TYR A CA 1
ATOM 1714 C C . TYR A 1 211 ? 6.098 -12.017 -0.512 1.00 96.25 211 TYR A C 1
ATOM 1716 O O . TYR A 1 211 ? 6.766 -11.769 -1.514 1.00 96.25 211 TYR A O 1
ATOM 1724 N N . PRO A 1 212 ? 5.815 -11.078 0.407 1.00 96.81 212 PRO A N 1
ATOM 1725 C CA . PRO A 1 212 ? 6.396 -9.758 0.302 1.00 96.81 212 PRO A CA 1
ATOM 1726 C C . PRO A 1 212 ? 7.898 -9.827 0.583 1.00 96.81 212 PRO A C 1
ATOM 1728 O O . PRO A 1 212 ? 8.342 -10.466 1.539 1.00 96.81 212 PRO A O 1
ATOM 1731 N N . GLU A 1 213 ? 8.667 -9.109 -0.219 1.00 94.94 213 GLU A N 1
ATOM 1732 C CA . GLU A 1 213 ? 10.118 -9.043 -0.121 1.00 94.94 213 GLU A CA 1
ATOM 1733 C C . GLU A 1 213 ? 10.572 -7.636 0.266 1.00 94.94 213 GLU A C 1
ATOM 1735 O O . GLU A 1 213 ? 9.993 -6.639 -0.167 1.00 94.94 213 GLU A O 1
ATOM 1740 N N . LEU A 1 214 ? 11.624 -7.555 1.085 1.00 93.00 214 LEU A N 1
ATOM 1741 C CA . LEU A 1 214 ? 12.251 -6.294 1.499 1.00 93.00 214 LEU A CA 1
ATOM 1742 C C . LEU A 1 214 ? 13.374 -5.850 0.554 1.00 93.00 214 LEU A C 1
ATOM 1744 O O . LEU A 1 214 ? 13.727 -4.671 0.545 1.00 93.00 214 LEU A O 1
ATOM 1748 N N . GLY A 1 215 ? 13.947 -6.772 -0.222 1.00 89.19 215 GLY A N 1
ATOM 1749 C CA . GLY A 1 215 ? 15.177 -6.528 -0.972 1.00 89.19 215 GLY A CA 1
ATOM 1750 C C . GLY A 1 215 ? 16.352 -6.103 -0.082 1.00 89.19 215 GLY A C 1
ATOM 1751 O O . GLY A 1 215 ? 16.293 -6.155 1.156 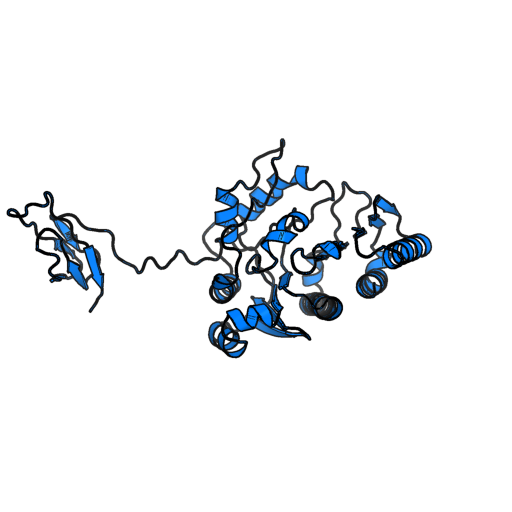1.00 89.19 215 GLY A O 1
ATOM 1752 N N . SER A 1 216 ? 17.437 -5.664 -0.717 1.00 81.44 216 SER A N 1
ATOM 1753 C CA . SER A 1 216 ? 18.621 -5.170 -0.013 1.00 81.44 216 SER A CA 1
ATOM 1754 C C . SER A 1 216 ? 19.256 -3.960 -0.697 1.00 81.44 216 SER A C 1
ATOM 1756 O O . SER A 1 216 ? 19.204 -3.802 -1.916 1.00 81.44 216 SER A O 1
ATOM 1758 N N . GLN A 1 217 ? 19.937 -3.133 0.097 1.00 67.44 217 GLN A N 1
ATOM 1759 C CA . GLN A 1 217 ? 20.745 -2.013 -0.393 1.00 67.44 217 GLN A CA 1
ATOM 1760 C C . GLN A 1 217 ? 21.896 -2.453 -1.323 1.00 67.44 217 GLN A C 1
ATOM 1762 O O . GLN A 1 217 ? 22.427 -1.634 -2.068 1.00 67.44 217 GLN A O 1
ATOM 1767 N N . GLN A 1 218 ? 22.302 -3.729 -1.282 1.00 63.97 218 GLN A N 1
ATOM 1768 C CA . GLN A 1 218 ? 23.454 -4.249 -2.029 1.00 63.97 218 GLN A CA 1
ATOM 1769 C C . GLN A 1 218 ? 23.134 -4.667 -3.474 1.00 63.97 218 GLN A C 1
ATOM 1771 O O . GLN A 1 218 ? 24.040 -5.116 -4.172 1.00 63.97 218 GLN A O 1
ATOM 1776 N N . GLY A 1 219 ? 21.902 -4.448 -3.949 1.00 57.59 219 GLY A N 1
ATOM 1777 C CA . GLY A 1 219 ? 21.565 -4.557 -5.374 1.00 57.59 219 GLY A CA 1
ATOM 1778 C C . GLY A 1 219 ? 20.429 -5.515 -5.724 1.00 57.59 219 GLY A C 1
ATOM 1779 O O . GLY A 1 219 ? 20.117 -5.644 -6.903 1.00 57.59 219 GLY A O 1
ATOM 1780 N N . ASP A 1 220 ? 19.772 -6.123 -4.737 1.00 73.38 220 ASP A N 1
ATOM 1781 C CA . ASP A 1 220 ? 18.705 -7.098 -4.980 1.00 73.38 220 ASP A CA 1
ATOM 1782 C C . ASP A 1 220 ? 17.336 -6.455 -4.745 1.00 73.38 220 ASP A C 1
ATOM 1784 O O . ASP A 1 220 ? 16.672 -6.682 -3.728 1.00 73.38 220 ASP A O 1
ATOM 1788 N N . ASN A 1 221 ? 16.917 -5.594 -5.673 1.00 88.81 221 ASN A N 1
ATOM 1789 C CA . ASN A 1 221 ? 15.503 -5.237 -5.743 1.00 88.81 221 ASN A CA 1
ATOM 1790 C C . ASN A 1 221 ? 14.693 -6.501 -6.080 1.00 88.81 221 ASN A C 1
ATOM 1792 O O . ASN A 1 221 ? 15.113 -7.241 -6.973 1.00 88.81 221 ASN A O 1
ATOM 1796 N N . PRO A 1 222 ? 13.529 -6.736 -5.444 1.00 92.50 222 PRO A N 1
ATOM 1797 C CA . PRO A 1 222 ? 12.694 -7.886 -5.780 1.00 92.50 222 PRO A CA 1
ATOM 1798 C C . PRO A 1 222 ? 12.315 -7.859 -7.265 1.00 92.50 222 PRO A C 1
ATOM 1800 O O . PRO A 1 222 ? 11.717 -6.887 -7.738 1.00 92.50 222 PRO A O 1
ATOM 1803 N N . GLU A 1 223 ? 12.665 -8.910 -8.011 1.00 93.19 223 GLU A N 1
ATOM 1804 C CA . GLU A 1 223 ? 12.507 -8.947 -9.472 1.00 93.19 223 GLU A CA 1
ATOM 1805 C C . GLU A 1 223 ? 11.044 -8.735 -9.879 1.00 93.19 223 GLU A C 1
ATOM 1807 O O . GLU A 1 223 ? 10.749 -7.951 -10.786 1.00 93.19 223 GLU A O 1
ATOM 1812 N N . ALA A 1 224 ? 10.114 -9.353 -9.146 1.00 96.12 224 ALA A N 1
ATOM 1813 C CA . ALA A 1 224 ? 8.686 -9.185 -9.370 1.00 96.12 224 ALA A CA 1
ATOM 1814 C C . ALA A 1 224 ? 8.239 -7.722 -9.191 1.00 96.12 224 ALA A C 1
ATOM 1816 O O . ALA A 1 224 ? 7.410 -7.227 -9.956 1.00 96.12 224 ALA A O 1
ATOM 1817 N N . TYR A 1 225 ? 8.808 -6.992 -8.225 1.00 96.88 225 TYR A N 1
ATOM 1818 C CA . TYR A 1 225 ? 8.455 -5.589 -7.980 1.00 96.88 225 TYR A CA 1
ATOM 1819 C C . TYR A 1 225 ? 8.995 -4.694 -9.097 1.00 96.88 225 TYR A C 1
ATOM 1821 O O . TYR A 1 225 ? 8.294 -3.789 -9.550 1.00 96.88 225 TYR A O 1
ATOM 1829 N N . VAL A 1 226 ? 10.207 -4.973 -9.587 1.00 95.69 226 VAL A N 1
ATOM 1830 C CA . VAL A 1 226 ? 10.800 -4.291 -10.749 1.00 95.69 226 VAL A CA 1
ATOM 1831 C C . VAL A 1 226 ? 9.965 -4.541 -12.007 1.00 95.69 226 VAL A C 1
ATOM 1833 O O . VAL A 1 226 ? 9.642 -3.598 -12.733 1.00 95.69 226 VAL A O 1
ATOM 1836 N N . ALA A 1 227 ? 9.542 -5.785 -12.237 1.00 96.88 227 ALA A N 1
ATOM 1837 C CA . ALA A 1 227 ? 8.696 -6.154 -13.366 1.00 96.88 227 ALA A CA 1
ATOM 1838 C 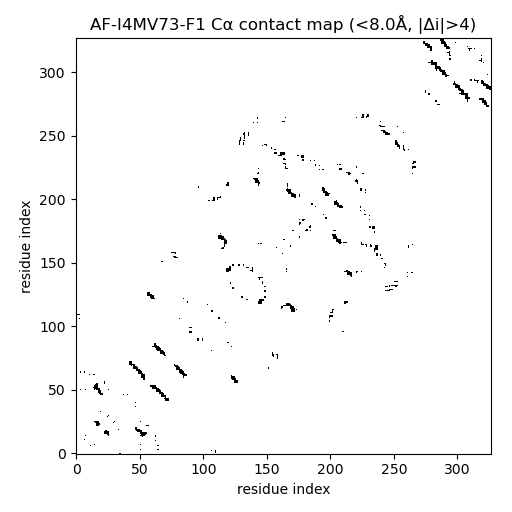C . ALA A 1 227 ? 7.345 -5.424 -13.348 1.00 96.88 227 ALA A C 1
ATOM 1840 O O . ALA A 1 227 ? 6.948 -4.839 -14.359 1.00 96.88 227 ALA A O 1
ATOM 1841 N N . VAL A 1 228 ? 6.665 -5.393 -12.196 1.00 98.19 228 VAL A N 1
ATOM 1842 C CA . VAL A 1 228 ? 5.416 -4.633 -12.034 1.00 98.19 228 VAL A CA 1
ATOM 1843 C C . VAL A 1 228 ? 5.666 -3.131 -12.183 1.00 98.19 228 VAL A C 1
ATOM 1845 O O . VAL A 1 228 ? 4.910 -2.468 -12.895 1.00 98.19 228 VAL A O 1
ATOM 1848 N N . ASN A 1 229 ? 6.742 -2.590 -11.597 1.00 97.69 229 ASN A N 1
ATOM 1849 C CA . ASN A 1 229 ? 7.098 -1.175 -11.735 1.00 97.69 229 ASN A CA 1
ATOM 1850 C C . ASN A 1 229 ? 7.269 -0.774 -13.205 1.00 97.69 229 ASN A C 1
ATOM 1852 O O . ASN A 1 229 ? 6.731 0.253 -13.613 1.00 97.69 229 ASN A O 1
ATOM 1856 N N . ARG A 1 230 ? 7.934 -1.600 -14.023 1.00 96.62 230 ARG A N 1
ATOM 1857 C CA . ARG A 1 230 ? 8.116 -1.344 -15.461 1.00 96.62 230 ARG A CA 1
ATOM 1858 C C . ARG A 1 230 ? 6.784 -1.135 -16.182 1.00 96.62 230 ARG A C 1
ATOM 1860 O O . ARG A 1 230 ? 6.674 -0.237 -17.013 1.00 96.62 230 ARG A O 1
ATOM 1867 N N . VAL A 1 231 ? 5.773 -1.936 -15.843 1.00 97.81 231 VAL A N 1
ATOM 1868 C CA . VAL A 1 231 ? 4.435 -1.851 -16.446 1.00 97.81 231 VAL A CA 1
ATOM 1869 C C . VAL A 1 231 ? 3.687 -0.610 -15.971 1.00 97.81 231 VAL A C 1
ATOM 1871 O O . VAL A 1 231 ? 3.099 0.094 -16.784 1.00 97.81 231 VAL A O 1
ATOM 1874 N N . ILE A 1 232 ? 3.715 -0.311 -14.671 1.00 97.50 232 ILE A N 1
ATOM 1875 C CA . ILE A 1 232 ? 2.901 0.769 -14.092 1.00 97.50 232 ILE A CA 1
ATOM 1876 C C . ILE A 1 232 ? 3.592 2.144 -14.104 1.00 97.50 232 ILE A C 1
ATOM 1878 O O . ILE A 1 232 ? 2.961 3.148 -13.774 1.00 97.50 232 ILE A O 1
ATOM 1882 N N . LYS A 1 233 ? 4.874 2.228 -14.485 1.00 96.50 233 LYS A N 1
ATOM 1883 C CA . LYS A 1 233 ? 5.650 3.481 -14.535 1.00 96.50 233 LYS A CA 1
ATOM 1884 C C . LYS A 1 233 ? 4.915 4.640 -15.232 1.00 96.50 233 LYS A C 1
ATOM 1886 O O . LYS A 1 233 ? 4.942 5.734 -14.672 1.00 96.50 233 LYS A O 1
ATOM 1891 N N . PRO A 1 234 ? 4.199 4.452 -16.365 1.00 96.44 234 PRO A N 1
ATOM 1892 C CA . PRO A 1 234 ? 3.484 5.544 -17.038 1.00 96.44 234 PRO A CA 1
ATOM 1893 C C . PRO A 1 234 ? 2.359 6.195 -16.219 1.00 96.44 234 PRO A C 1
ATOM 1895 O O . PRO A 1 234 ? 1.950 7.312 -16.527 1.00 96.44 234 PRO A O 1
ATOM 1898 N N . ILE A 1 235 ? 1.835 5.505 -15.201 1.00 96.00 235 ILE A N 1
ATOM 1899 C CA . ILE A 1 235 ? 0.748 5.998 -14.341 1.00 96.00 235 ILE A CA 1
ATOM 1900 C C . ILE A 1 235 ? 1.217 6.351 -12.925 1.00 96.00 235 ILE A C 1
ATOM 1902 O O . ILE A 1 235 ? 0.403 6.777 -12.103 1.00 96.00 235 ILE A O 1
ATOM 1906 N N . ARG A 1 236 ? 2.509 6.180 -12.623 1.00 93.94 236 ARG A N 1
ATOM 1907 C CA . ARG A 1 236 ? 3.100 6.567 -11.340 1.00 93.94 236 ARG A CA 1
ATOM 1908 C C . ARG A 1 236 ? 3.176 8.088 -11.226 1.00 93.94 236 ARG A C 1
ATOM 1910 O O . ARG A 1 236 ? 3.273 8.807 -12.220 1.00 93.94 236 ARG A O 1
ATOM 1917 N N . ILE A 1 237 ? 3.122 8.582 -9.997 1.00 90.56 237 ILE A N 1
ATOM 1918 C CA . ILE A 1 237 ? 3.324 9.994 -9.695 1.00 90.56 237 ILE A CA 1
ATOM 1919 C C . ILE A 1 237 ? 4.670 10.488 -10.252 1.00 90.56 237 ILE A C 1
ATOM 1921 O O . ILE A 1 237 ? 5.730 9.953 -9.935 1.00 90.56 237 ILE A O 1
ATOM 1925 N N . ALA A 1 238 ? 4.624 11.505 -11.118 1.00 86.56 238 ALA A N 1
ATOM 1926 C CA . ALA A 1 238 ? 5.815 12.007 -11.810 1.00 86.56 238 ALA A CA 1
ATOM 1927 C C . ALA A 1 238 ? 6.635 12.995 -10.966 1.00 86.56 238 ALA A C 1
ATOM 1929 O O . ALA A 1 238 ? 7.849 13.103 -11.128 1.00 86.56 238 ALA A O 1
ATOM 1930 N N . LYS A 1 239 ? 5.964 13.750 -10.092 1.00 86.06 239 LYS A N 1
ATOM 1931 C CA . LYS A 1 239 ? 6.564 14.762 -9.217 1.00 86.06 239 LYS A CA 1
ATOM 1932 C C . LYS A 1 239 ? 5.987 14.586 -7.813 1.00 86.06 239 LYS A C 1
ATOM 1934 O O . LYS A 1 239 ? 5.021 15.271 -7.505 1.00 86.06 239 LYS A O 1
ATOM 1939 N N . PRO A 1 240 ? 6.491 13.611 -7.043 1.00 85.12 240 PRO A N 1
ATOM 1940 C CA . PRO A 1 240 ? 6.007 13.381 -5.694 1.00 85.12 240 PRO A CA 1
ATOM 1941 C C . PRO A 1 240 ? 6.474 14.472 -4.737 1.00 85.12 240 PRO A C 1
ATOM 1943 O O . PRO A 1 240 ? 7.625 14.915 -4.824 1.00 85.12 240 PRO A O 1
ATOM 1946 N N . ASP A 1 241 ? 5.608 14.825 -3.793 1.00 83.75 241 ASP A N 1
ATOM 1947 C CA . ASP A 1 241 ? 5.992 15.541 -2.585 1.00 83.75 241 ASP A CA 1
ATOM 1948 C C . ASP A 1 241 ? 6.918 14.688 -1.694 1.00 83.75 241 ASP A C 1
ATOM 1950 O O . ASP A 1 241 ? 7.140 13.485 -1.891 1.00 83.75 241 ASP A O 1
ATOM 1954 N N . GLN A 1 242 ? 7.488 15.349 -0.690 1.00 86.56 242 GLN A N 1
ATOM 1955 C CA . GLN A 1 242 ? 8.357 14.737 0.305 1.00 86.56 242 GLN A CA 1
ATOM 1956 C C . GLN A 1 242 ? 7.616 13.641 1.095 1.00 86.56 242 GLN A C 1
ATOM 1958 O O . GLN A 1 242 ? 6.492 13.841 1.556 1.00 86.56 242 GLN A O 1
ATOM 1963 N N . LEU A 1 243 ? 8.255 12.478 1.269 1.00 88.38 243 LEU A N 1
ATOM 1964 C CA . LEU A 1 243 ? 7.653 11.320 1.946 1.00 88.38 243 LEU A CA 1
ATOM 1965 C C . LEU A 1 243 ? 7.474 11.504 3.454 1.00 88.38 243 LEU A C 1
ATOM 1967 O O . LEU A 1 243 ? 6.637 10.822 4.039 1.00 88.38 243 LEU A O 1
ATOM 1971 N N . HIS A 1 244 ? 8.265 12.383 4.067 1.00 88.75 244 HIS A N 1
ATOM 1972 C CA . HIS A 1 244 ? 8.280 12.665 5.501 1.00 88.75 244 HIS A CA 1
ATOM 1973 C C . HIS A 1 244 ? 8.181 14.160 5.766 1.00 88.75 244 HIS A C 1
ATOM 1975 O O . HIS A 1 244 ? 8.404 14.988 4.883 1.00 88.75 244 HIS A O 1
ATOM 1981 N N . THR A 1 245 ? 7.894 14.507 7.014 1.00 79.31 245 THR A N 1
ATOM 1982 C CA . THR A 1 245 ? 8.064 15.877 7.490 1.00 79.31 245 THR A CA 1
ATOM 1983 C C . THR A 1 245 ? 9.444 16.051 8.128 1.00 79.31 245 THR A C 1
ATOM 1985 O O . THR A 1 245 ? 10.257 15.126 8.209 1.00 79.31 245 THR A O 1
ATOM 1988 N N . TYR A 1 246 ? 9.766 17.273 8.546 1.00 77.06 246 TYR A N 1
ATOM 1989 C CA . TYR A 1 246 ? 10.964 17.494 9.348 1.00 77.06 246 TYR A CA 1
ATOM 1990 C C . TYR A 1 246 ? 10.804 16.854 10.736 1.00 77.06 246 TYR A C 1
ATOM 1992 O O . TYR A 1 246 ? 9.821 17.118 11.429 1.00 77.06 246 TYR A O 1
ATOM 2000 N N . SER A 1 247 ? 11.819 16.107 11.176 1.00 76.44 247 SER A N 1
ATOM 2001 C CA . SER A 1 247 ? 11.908 15.567 12.534 1.00 76.44 247 SER A CA 1
ATOM 2002 C C . SER A 1 247 ? 13.137 16.115 13.257 1.00 76.44 247 SER A C 1
ATOM 2004 O O . SER A 1 247 ? 14.231 16.175 12.702 1.00 76.44 247 SER A O 1
ATOM 2006 N N . ALA A 1 248 ? 12.982 16.480 14.533 1.00 78.06 248 ALA A N 1
ATOM 2007 C CA . ALA A 1 248 ? 14.100 16.926 15.370 1.00 78.06 248 ALA A CA 1
ATOM 2008 C C . ALA A 1 248 ? 15.017 15.771 15.825 1.00 78.06 248 ALA A C 1
ATOM 2010 O O . ALA A 1 248 ? 16.069 16.018 16.413 1.00 78.06 248 ALA A O 1
ATOM 2011 N N . TYR A 1 249 ? 14.612 14.521 15.584 1.00 79.12 249 TYR A N 1
ATOM 2012 C CA . TYR A 1 249 ? 15.258 13.323 16.124 1.00 79.12 249 TYR A CA 1
ATOM 2013 C C . TYR A 1 249 ? 16.209 12.628 15.139 1.00 79.12 249 TYR A C 1
ATOM 2015 O O . TYR A 1 249 ? 16.868 11.660 15.515 1.00 79.12 249 TYR A O 1
ATOM 2023 N N . GLY A 1 250 ? 16.313 13.107 13.896 1.00 83.44 250 GLY A N 1
ATOM 2024 C CA . GLY A 1 250 ? 17.234 12.551 12.908 1.00 83.44 250 GLY A CA 1
ATOM 2025 C C . GLY A 1 250 ? 16.866 12.900 11.470 1.00 83.44 250 GLY A C 1
ATOM 2026 O O . GLY A 1 250 ? 15.939 13.665 11.218 1.00 83.44 250 GLY A O 1
ATOM 2027 N N . ASN A 1 251 ? 17.604 12.313 10.527 1.00 86.38 251 ASN A N 1
ATOM 2028 C CA . ASN A 1 251 ? 17.346 12.491 9.101 1.00 86.38 251 ASN A CA 1
ATOM 2029 C C . ASN A 1 251 ? 16.043 11.797 8.705 1.00 86.38 251 ASN A C 1
ATOM 2031 O O . ASN A 1 251 ? 15.857 10.623 9.015 1.00 86.38 251 ASN A O 1
ATOM 2035 N N . THR A 1 252 ? 15.194 12.508 7.975 1.00 89.75 252 THR A N 1
ATOM 2036 C CA . THR A 1 252 ? 13.988 11.982 7.334 1.00 89.75 252 THR A CA 1
ATOM 2037 C C . THR A 1 252 ? 14.137 12.058 5.815 1.00 89.75 252 THR A C 1
ATOM 2039 O O . THR A 1 252 ? 15.131 12.591 5.312 1.00 89.75 252 THR A O 1
ATOM 2042 N N . PHE A 1 253 ? 13.177 11.514 5.064 1.00 89.62 253 PHE A N 1
ATOM 2043 C CA . PHE A 1 253 ? 13.159 11.712 3.615 1.00 89.62 253 PHE A CA 1
ATOM 2044 C C . PHE A 1 253 ? 13.039 13.198 3.283 1.00 89.62 253 PHE A C 1
ATOM 2046 O O . PHE A 1 253 ? 12.029 13.795 3.621 1.00 89.62 253 PHE A O 1
ATOM 2053 N N . ASP A 1 254 ? 14.024 13.765 2.590 1.00 87.38 254 ASP A N 1
ATOM 2054 C CA . ASP A 1 254 ? 13.962 15.058 1.896 1.00 87.38 254 ASP A CA 1
ATOM 2055 C C . ASP A 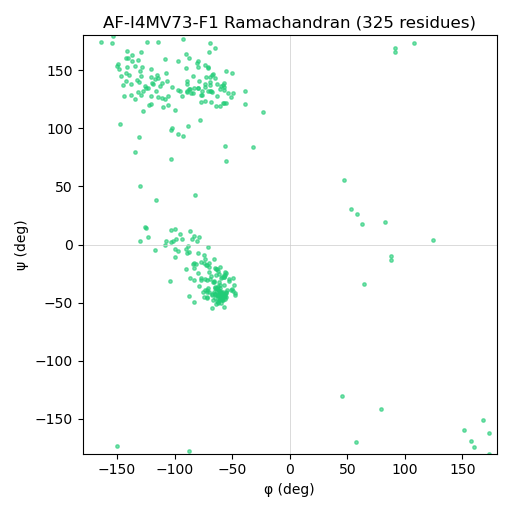1 254 ? 13.427 14.908 0.454 1.00 87.38 254 ASP A C 1
ATOM 2057 O O . ASP A 1 254 ? 13.065 13.812 0.018 1.00 87.38 254 ASP A O 1
ATOM 2061 N N . GLU A 1 255 ? 13.360 16.002 -0.310 1.00 87.00 255 GLU A N 1
ATOM 2062 C CA . GLU A 1 255 ? 12.870 15.982 -1.697 1.00 87.00 255 GLU A CA 1
ATOM 2063 C C . GLU A 1 255 ? 13.673 15.016 -2.593 1.00 87.00 255 GLU A C 1
ATOM 2065 O O . GLU A 1 255 ? 13.098 14.255 -3.376 1.00 87.00 255 GLU A O 1
ATOM 2070 N N . GLU A 1 256 ? 15.004 15.007 -2.487 1.00 88.62 256 GLU A N 1
ATOM 2071 C CA . GLU A 1 256 ? 15.850 14.173 -3.344 1.00 88.62 256 GLU A CA 1
ATOM 2072 C C . GLU A 1 256 ? 15.759 12.687 -2.992 1.00 88.62 256 GLU A C 1
ATOM 2074 O O . GLU A 1 256 ? 15.622 11.834 -3.873 1.00 88.62 256 GLU A O 1
ATOM 2079 N N . SER A 1 257 ? 15.836 12.355 -1.707 1.00 90.25 257 SER A N 1
ATOM 2080 C CA . SER A 1 257 ? 15.701 10.985 -1.215 1.00 90.25 257 SER A CA 1
ATOM 2081 C C . SER A 1 257 ? 14.291 10.443 -1.432 1.00 90.25 257 SER A C 1
ATOM 2083 O O . SER A 1 257 ? 14.158 9.261 -1.747 1.00 90.25 257 SER A O 1
ATOM 2085 N N . SER A 1 258 ? 13.258 11.292 -1.377 1.00 91.38 258 SER A N 1
ATOM 2086 C CA . SER A 1 258 ? 11.891 10.923 -1.764 1.00 91.38 258 SER A CA 1
ATOM 2087 C C . SER A 1 258 ? 11.832 10.541 -3.240 1.00 91.38 258 SER A C 1
ATOM 2089 O O . SER A 1 258 ? 11.374 9.448 -3.571 1.00 91.38 258 SER A O 1
ATOM 2091 N N . LYS A 1 259 ? 12.378 11.372 -4.141 1.00 90.31 259 LYS A N 1
ATOM 2092 C CA . LYS A 1 259 ? 12.457 11.049 -5.579 1.00 90.31 259 LYS A CA 1
ATOM 2093 C C . LYS A 1 259 ? 13.180 9.725 -5.826 1.00 90.31 259 LYS A C 1
ATOM 2095 O O . LYS A 1 259 ? 12.687 8.904 -6.600 1.00 90.31 259 LYS A O 1
ATOM 2100 N N . ARG A 1 260 ? 14.306 9.486 -5.140 1.00 91.12 260 ARG A N 1
ATOM 2101 C CA . ARG A 1 260 ? 15.038 8.208 -5.216 1.00 91.12 260 ARG A CA 1
ATOM 2102 C C . ARG A 1 260 ? 14.189 7.032 -4.742 1.00 91.12 260 ARG A C 1
ATOM 2104 O O . ARG A 1 260 ? 14.175 6.006 -5.409 1.00 91.12 260 ARG A O 1
ATOM 2111 N N . TRP A 1 261 ? 13.453 7.175 -3.640 1.00 92.75 261 TRP A N 1
ATOM 2112 C CA . TRP A 1 261 ? 12.585 6.113 -3.131 1.00 92.75 261 TRP A CA 1
ATOM 2113 C C . TRP A 1 261 ? 11.436 5.795 -4.092 1.00 92.75 261 TRP A C 1
ATOM 2115 O O . TRP A 1 261 ? 11.155 4.628 -4.360 1.00 92.75 261 TRP A O 1
ATOM 2125 N N . TYR A 1 262 ? 10.798 6.807 -4.681 1.00 92.38 262 TYR A N 1
ATOM 2126 C CA . TYR A 1 262 ? 9.776 6.579 -5.702 1.00 92.38 262 TYR A CA 1
ATOM 2127 C C . TYR A 1 262 ? 10.358 5.848 -6.919 1.00 92.38 262 TYR A C 1
ATOM 2129 O O . TYR A 1 262 ? 9.727 4.930 -7.434 1.00 92.38 262 TYR A O 1
ATOM 2137 N N . ALA A 1 263 ? 11.565 6.214 -7.355 1.00 92.50 263 ALA A N 1
ATOM 2138 C CA . ALA A 1 263 ? 12.272 5.598 -8.479 1.00 92.50 263 ALA A CA 1
ATOM 2139 C C . ALA A 1 263 ? 13.049 4.314 -8.121 1.00 92.50 263 ALA A C 1
ATOM 2141 O O . ALA A 1 263 ? 13.769 3.795 -8.965 1.00 92.50 263 ALA A O 1
ATOM 2142 N N . ARG A 1 264 ? 12.926 3.771 -6.901 1.00 92.38 264 ARG A N 1
ATOM 2143 C CA . ARG A 1 264 ? 13.793 2.677 -6.413 1.00 92.38 264 ARG A CA 1
ATOM 2144 C C . ARG A 1 264 ? 13.740 1.396 -7.247 1.00 92.38 264 ARG A C 1
ATOM 2146 O O . ARG A 1 264 ? 14.721 0.667 -7.283 1.00 92.38 264 ARG A O 1
ATOM 2153 N N . PHE A 1 265 ? 12.607 1.134 -7.901 1.00 93.75 265 PHE A N 1
ATOM 2154 C CA . PHE A 1 265 ? 12.410 -0.005 -8.805 1.00 93.75 265 PHE A CA 1
ATOM 2155 C C . PHE A 1 265 ? 12.500 0.377 -10.275 1.00 93.75 265 PHE A C 1
ATOM 2157 O O . PHE A 1 265 ? 12.240 -0.460 -11.142 1.00 93.75 265 PHE A O 1
ATOM 2164 N N . ASP A 1 266 ? 12.799 1.640 -10.576 1.00 92.06 266 ASP A N 1
ATOM 2165 C CA . ASP A 1 266 ? 13.220 1.960 -11.920 1.00 92.06 266 ASP A CA 1
ATOM 2166 C C . ASP A 1 266 ? 14.526 1.217 -12.117 1.00 92.06 266 ASP A C 1
ATOM 2168 O O . ASP A 1 266 ? 15.508 1.424 -11.403 1.00 92.06 266 ASP A O 1
ATOM 2172 N N . GLU A 1 267 ? 14.520 0.319 -13.092 1.00 77.31 267 GLU A N 1
ATOM 2173 C CA . GLU A 1 267 ? 15.768 -0.056 -13.719 1.00 77.31 267 GLU A CA 1
ATOM 2174 C C . GLU A 1 267 ? 16.444 1.264 -14.056 1.00 77.31 267 GLU A C 1
ATOM 2176 O O . GLU A 1 267 ? 15.770 2.168 -14.582 1.00 77.31 267 GLU A O 1
ATOM 2181 N N . ALA A 1 268 ? 17.725 1.398 -13.671 1.00 60.78 268 ALA A N 1
ATOM 2182 C CA . ALA A 1 268 ? 18.559 2.481 -14.169 1.00 60.78 268 ALA A CA 1
ATOM 2183 C C . ALA A 1 268 ? 18.155 2.619 -15.618 1.00 60.78 268 ALA A C 1
ATOM 2185 O O . ALA A 1 268 ? 18.148 1.580 -16.295 1.00 60.78 268 ALA A O 1
ATOM 2186 N N . GLU A 1 269 ? 17.666 3.814 -16.005 1.00 43.81 269 GLU A N 1
ATOM 2187 C CA . GLU A 1 269 ? 17.199 4.021 -17.367 1.00 43.81 269 GLU A CA 1
ATOM 2188 C C . GLU A 1 269 ? 18.189 3.258 -18.221 1.00 43.81 269 GLU A C 1
ATOM 2190 O O . GLU A 1 269 ? 19.406 3.362 -17.996 1.00 43.81 269 GLU A O 1
ATOM 2195 N N . GLU A 1 270 ? 17.707 2.449 -19.154 1.00 39.00 270 GLU A N 1
ATOM 2196 C CA . GLU A 1 270 ? 18.523 2.320 -20.326 1.00 39.00 270 GLU A CA 1
ATOM 2197 C C . GLU A 1 270 ? 18.688 3.781 -20.821 1.00 39.00 270 GLU A C 1
ATOM 2199 O O . GLU A 1 270 ? 18.037 4.224 -21.757 1.00 39.00 270 GLU A O 1
ATOM 2204 N N . ILE A 1 271 ? 19.664 4.532 -20.276 1.00 39.28 271 ILE A N 1
ATOM 2205 C CA . ILE A 1 271 ? 20.887 4.778 -20.999 1.00 39.28 271 ILE A CA 1
ATOM 2206 C C . ILE A 1 271 ? 21.053 3.499 -21.801 1.00 39.28 271 ILE A C 1
ATOM 2208 O O . ILE A 1 271 ? 21.706 2.546 -21.375 1.00 39.28 271 ILE A O 1
ATOM 2212 N N . THR A 1 272 ? 20.375 3.460 -22.961 1.00 38.53 272 THR A N 1
ATOM 2213 C CA . THR A 1 272 ? 20.856 2.813 -24.167 1.00 38.53 272 THR A CA 1
ATOM 2214 C C . THR A 1 272 ? 22.342 2.791 -23.951 1.00 38.53 272 THR A C 1
ATOM 2216 O O . THR A 1 272 ? 22.849 3.891 -23.716 1.00 38.53 272 THR A O 1
ATOM 2219 N N . ARG A 1 273 ? 22.971 1.618 -23.802 1.00 46.69 273 ARG A N 1
ATOM 2220 C CA . ARG A 1 273 ? 24.410 1.463 -23.543 1.00 46.69 273 ARG A CA 1
ATOM 2221 C C . ARG A 1 273 ? 25.175 2.200 -24.641 1.00 46.69 273 ARG A C 1
ATOM 2223 O O . ARG A 1 273 ? 25.723 1.600 -25.550 1.00 46.69 273 ARG A O 1
ATOM 2230 N N . SER A 1 274 ? 25.125 3.512 -24.576 1.00 54.06 274 SER A N 1
ATOM 2231 C CA . SER A 1 274 ? 25.612 4.524 -25.466 1.00 54.06 274 SER A CA 1
ATOM 2232 C C . SER A 1 274 ? 26.897 4.802 -24.752 1.00 54.06 274 SER A C 1
ATOM 2234 O O . SER A 1 274 ? 26.893 5.442 -23.692 1.00 54.06 274 SER A O 1
ATOM 2236 N N . PRO A 1 275 ? 27.968 4.140 -25.197 1.00 71.56 275 PRO A N 1
ATOM 2237 C CA . PRO A 1 275 ? 29.226 4.225 -24.510 1.00 71.56 275 PRO A CA 1
ATOM 2238 C C . PRO A 1 275 ? 29.604 5.703 -24.393 1.00 71.56 275 PRO A C 1
ATOM 2240 O O . PRO A 1 275 ? 29.225 6.530 -25.231 1.00 71.56 275 PRO A O 1
ATOM 2243 N N . ARG A 1 276 ? 30.319 6.049 -23.319 1.00 84.38 276 ARG A N 1
ATOM 2244 C CA . ARG A 1 276 ? 30.737 7.434 -23.070 1.00 84.38 276 ARG A CA 1
ATOM 2245 C C . ARG A 1 276 ? 31.396 8.009 -24.339 1.00 84.38 276 ARG A C 1
ATOM 2247 O O . ARG A 1 276 ? 32.093 7.281 -25.046 1.00 84.38 276 ARG A O 1
ATOM 2254 N N . ARG A 1 277 ? 31.247 9.316 -24.586 1.00 86.38 277 ARG A N 1
ATOM 2255 C CA . ARG A 1 277 ? 31.985 9.983 -25.674 1.00 86.38 277 ARG A CA 1
ATOM 2256 C C . ARG A 1 277 ? 33.497 9.794 -25.497 1.00 86.38 277 ARG A C 1
ATOM 2258 O O . ARG A 1 277 ? 34.005 9.957 -24.388 1.00 86.38 277 ARG A O 1
ATOM 2265 N N . LEU A 1 278 ? 34.209 9.481 -26.569 1.00 88.88 278 LEU A N 1
ATOM 2266 C CA . LEU A 1 278 ? 35.646 9.204 -26.526 1.00 88.88 278 LEU A CA 1
ATOM 2267 C C . LEU A 1 278 ? 36.434 10.360 -27.135 1.00 88.88 278 LEU A C 1
ATOM 2269 O O . LEU A 1 278 ? 35.998 10.954 -28.120 1.00 88.88 278 LEU A O 1
ATOM 2273 N N . ALA A 1 279 ? 37.576 10.702 -26.546 1.00 90.00 279 ALA A N 1
ATOM 2274 C CA . ALA A 1 279 ? 38.503 11.656 -27.153 1.00 90.00 279 ALA A CA 1
ATOM 2275 C C . ALA A 1 279 ? 39.359 10.961 -28.224 1.00 90.00 279 ALA A C 1
ATOM 2277 O O . ALA A 1 279 ? 39.565 9.746 -28.175 1.00 90.00 279 ALA A O 1
ATOM 2278 N N . ALA A 1 280 ? 39.881 11.718 -29.189 1.00 88.06 280 ALA A N 1
ATOM 2279 C CA . ALA A 1 280 ? 40.881 11.181 -30.104 1.00 88.06 280 ALA A CA 1
ATOM 2280 C C . ALA A 1 280 ? 42.108 10.649 -29.337 1.00 88.06 280 ALA A C 1
ATOM 2282 O O . ALA A 1 280 ? 42.547 11.244 -28.354 1.00 88.06 280 ALA A O 1
ATOM 2283 N N . GLY A 1 281 ? 42.635 9.505 -29.778 1.00 87.75 281 GLY A N 1
ATOM 2284 C CA . GLY A 1 281 ? 43.693 8.762 -29.090 1.00 87.75 281 GLY A CA 1
ATOM 2285 C C . GLY A 1 281 ? 43.199 7.746 -28.051 1.00 87.75 281 GLY A C 1
ATOM 2286 O O . GLY A 1 281 ? 43.974 6.880 -27.652 1.00 87.75 281 GLY A O 1
ATOM 2287 N N . GLU A 1 282 ? 41.927 7.788 -27.640 1.00 89.94 282 GLU A N 1
ATOM 2288 C CA . GLU A 1 282 ? 41.349 6.762 -26.763 1.00 89.94 282 GLU A CA 1
ATOM 2289 C C . GLU A 1 282 ? 40.956 5.498 -27.542 1.00 89.94 282 GLU A C 1
ATOM 2291 O O . GLU A 1 282 ? 40.631 5.549 -28.730 1.00 89.94 282 GLU A O 1
ATOM 2296 N N . HIS A 1 283 ? 40.954 4.350 -26.860 1.00 92.31 283 HIS A N 1
ATOM 2297 C CA . HIS A 1 283 ? 40.507 3.081 -27.434 1.00 92.31 283 HIS A CA 1
ATOM 2298 C C . HIS A 1 283 ? 38.976 2.976 -27.428 1.00 92.31 283 HIS A C 1
ATOM 2300 O O . HIS A 1 283 ? 38.320 3.242 -26.420 1.00 92.31 283 HIS A O 1
ATOM 2306 N N . CYS A 1 284 ? 38.411 2.533 -28.548 1.00 88.50 284 CYS A N 1
ATOM 2307 C CA . CYS A 1 284 ? 36.987 2.320 -28.748 1.00 88.50 284 CYS A CA 1
ATOM 2308 C C . CYS A 1 284 ? 36.435 1.322 -27.723 1.00 88.50 284 CYS A C 1
ATOM 2310 O O . CYS A 1 284 ? 36.883 0.177 -27.636 1.00 88.50 284 CYS A O 1
ATOM 2312 N N . SER A 1 285 ? 35.452 1.757 -26.940 1.00 81.81 285 SER A N 1
ATOM 2313 C CA . SER A 1 285 ? 34.912 0.984 -25.821 1.00 81.81 285 SER A CA 1
ATOM 2314 C C . SER A 1 285 ? 33.962 -0.132 -26.259 1.00 81.81 285 SER A C 1
ATOM 2316 O O . SER A 1 285 ? 33.921 -1.173 -25.603 1.00 81.81 285 SER A O 1
ATOM 2318 N N . VAL A 1 286 ? 33.237 0.054 -27.370 1.00 86.25 286 VAL A N 1
ATOM 2319 C CA . VAL A 1 286 ? 32.278 -0.910 -27.942 1.00 86.25 286 VAL A CA 1
ATOM 2320 C C . VAL A 1 286 ? 32.313 -0.835 -29.471 1.00 86.25 286 VAL A C 1
ATOM 2322 O O . VAL A 1 286 ? 32.350 0.254 -30.045 1.00 86.25 286 VAL A O 1
ATOM 2325 N N . ALA A 1 287 ? 32.297 -1.994 -30.134 1.00 89.50 287 ALA A N 1
ATOM 2326 C CA . ALA A 1 287 ? 32.296 -2.083 -31.591 1.00 89.50 287 ALA A CA 1
ATOM 2327 C C . ALA A 1 287 ? 30.956 -1.627 -32.188 1.00 89.50 287 ALA A C 1
ATOM 2329 O O . ALA A 1 287 ? 29.916 -2.118 -31.773 1.00 89.50 287 ALA A O 1
ATOM 2330 N N . GLY A 1 288 ? 30.984 -0.768 -33.206 1.00 89.56 288 GLY A N 1
ATOM 2331 C CA . GLY A 1 288 ? 29.802 -0.269 -33.917 1.00 89.56 288 GLY A CA 1
ATOM 2332 C C . GLY A 1 288 ? 30.043 1.119 -34.498 1.00 89.56 288 GLY A C 1
ATOM 2333 O O . GLY A 1 288 ? 31.193 1.493 -34.733 1.00 89.56 288 GLY A O 1
ATOM 2334 N N . PHE A 1 289 ? 28.987 1.868 -34.790 1.00 90.88 289 PHE A N 1
ATOM 2335 C CA . PHE A 1 289 ? 29.091 3.169 -35.440 1.00 90.88 289 PHE A CA 1
ATOM 2336 C C . PHE A 1 289 ? 29.287 4.297 -34.437 1.00 90.88 289 PHE A C 1
ATOM 2338 O O . PHE A 1 289 ? 28.554 4.434 -33.463 1.00 90.88 289 PHE A O 1
ATOM 2345 N N . TRP A 1 290 ? 30.244 5.160 -34.745 1.00 92.12 290 TRP A N 1
ATOM 2346 C CA . TRP A 1 290 ? 30.535 6.390 -34.031 1.00 92.12 290 TRP A CA 1
ATOM 2347 C C . TRP A 1 290 ? 30.582 7.553 -35.024 1.00 92.12 290 TRP A C 1
ATOM 2349 O O . TRP A 1 290 ? 30.893 7.358 -36.197 1.00 92.12 290 TRP A O 1
ATOM 2359 N N . TYR A 1 291 ? 30.290 8.768 -34.581 1.00 91.56 291 TYR A N 1
ATOM 2360 C CA . TYR A 1 291 ? 30.422 9.976 -35.396 1.00 91.56 291 TYR A CA 1
ATOM 2361 C C . TYR A 1 291 ? 31.173 11.068 -34.639 1.00 91.56 291 TYR A C 1
ATOM 2363 O O . TYR A 1 291 ? 31.229 11.064 -33.407 1.00 91.56 291 TYR A O 1
ATOM 2371 N N . SER A 1 292 ? 31.735 12.021 -35.381 1.00 88.50 292 SER A N 1
ATOM 2372 C CA . SER A 1 292 ? 32.379 13.200 -34.807 1.00 88.50 292 SER A CA 1
ATOM 2373 C C . SER A 1 292 ? 31.906 14.483 -35.497 1.00 88.50 292 SER A C 1
ATOM 2375 O O . SER A 1 292 ? 31.971 14.567 -36.728 1.00 88.50 292 SER A O 1
ATOM 2377 N N . PRO A 1 293 ? 31.506 15.521 -34.739 1.00 85.69 293 PRO A N 1
ATOM 2378 C CA . PRO A 1 293 ? 31.266 16.858 -35.287 1.00 85.69 293 PRO A CA 1
ATOM 2379 C C . PRO A 1 293 ? 32.483 17.439 -36.012 1.00 85.69 293 PRO A C 1
ATOM 2381 O O . PRO A 1 293 ? 32.324 18.189 -36.970 1.00 85.69 293 PRO A O 1
ATOM 2384 N N . ALA A 1 294 ? 33.694 17.029 -35.615 1.00 84.69 294 ALA A N 1
ATOM 2385 C CA . ALA A 1 294 ? 34.942 17.444 -36.250 1.00 84.69 294 ALA A CA 1
ATOM 2386 C C . ALA A 1 294 ? 35.098 16.934 -37.697 1.00 84.69 294 ALA A C 1
ATOM 2388 O O . ALA A 1 294 ? 35.958 17.422 -38.423 1.00 84.69 294 ALA A O 1
ATOM 2389 N N . ASN A 1 295 ? 34.252 15.991 -38.124 1.00 86.38 295 ASN A N 1
ATOM 2390 C CA . ASN A 1 295 ? 34.174 15.490 -39.493 1.00 86.38 295 ASN A CA 1
ATOM 2391 C C . ASN A 1 295 ? 32.723 15.507 -40.002 1.00 86.38 295 ASN A C 1
ATOM 2393 O O . ASN A 1 295 ? 32.196 14.495 -40.460 1.00 86.38 295 ASN A O 1
ATOM 2397 N N . ASN A 1 296 ? 32.039 16.647 -39.853 1.00 83.31 296 ASN A N 1
ATOM 2398 C CA . ASN A 1 296 ? 30.678 16.875 -40.359 1.00 83.31 296 ASN A CA 1
ATOM 2399 C C . ASN A 1 296 ? 29.646 15.808 -39.933 1.00 83.31 296 ASN A C 1
ATOM 2401 O O . ASN A 1 296 ? 28.696 15.535 -40.663 1.00 83.31 296 ASN A O 1
ATOM 2405 N N . ASN A 1 297 ? 29.825 15.201 -38.754 1.00 83.94 297 ASN A N 1
ATOM 2406 C CA . ASN A 1 297 ? 28.981 14.122 -38.228 1.00 83.94 297 ASN A CA 1
ATOM 2407 C C . ASN A 1 297 ? 28.900 12.873 -39.124 1.00 83.94 297 ASN A C 1
ATOM 2409 O O . ASN A 1 297 ? 27.929 12.119 -39.050 1.00 83.94 297 ASN A O 1
ATOM 2413 N N . VAL A 1 298 ? 29.916 12.617 -39.953 1.00 86.50 298 VAL A N 1
ATOM 2414 C CA . VAL A 1 298 ? 29.991 11.374 -40.728 1.00 86.50 298 VAL A CA 1
ATOM 2415 C C . VAL A 1 298 ? 30.110 10.184 -39.770 1.00 86.50 298 VAL A C 1
ATOM 2417 O O . VAL A 1 298 ? 30.970 10.162 -38.886 1.00 86.50 298 VAL A O 1
ATOM 2420 N N . ARG A 1 299 ? 29.233 9.190 -39.952 1.00 90.75 299 ARG A N 1
ATOM 2421 C CA . ARG A 1 299 ? 29.257 7.928 -39.202 1.00 90.75 299 ARG A CA 1
ATOM 2422 C C . ARG A 1 299 ? 30.372 7.029 -39.732 1.00 90.75 299 ARG A C 1
ATOM 2424 O O . ARG A 1 299 ? 30.457 6.781 -40.931 1.00 90.75 299 ARG A O 1
ATOM 2431 N N . GLN A 1 300 ? 31.172 6.482 -38.829 1.00 90.94 300 GLN A N 1
ATOM 2432 C CA . GLN A 1 300 ? 32.233 5.523 -39.109 1.00 90.94 300 GLN A CA 1
ATOM 2433 C C . GLN A 1 300 ? 32.117 4.336 -38.153 1.00 90.94 300 GLN A C 1
ATOM 2435 O O . GLN A 1 300 ? 31.817 4.504 -36.973 1.00 90.94 300 GLN A O 1
ATOM 2440 N N . ARG A 1 301 ? 32.334 3.121 -38.661 1.00 93.25 301 ARG A N 1
ATOM 2441 C CA . ARG A 1 301 ? 32.299 1.902 -37.849 1.00 93.25 301 ARG A CA 1
ATOM 2442 C C . ARG A 1 301 ? 33.679 1.615 -37.264 1.00 93.25 301 ARG A C 1
ATOM 2444 O O . ARG A 1 301 ? 34.652 1.595 -38.009 1.00 93.25 301 ARG A O 1
ATOM 2451 N N . PHE A 1 302 ? 33.728 1.326 -35.969 1.00 92.75 302 PHE A N 1
ATOM 2452 C CA . PHE A 1 302 ? 34.935 0.955 -35.233 1.00 92.75 302 PHE A CA 1
ATOM 2453 C C . PHE A 1 302 ? 34.787 -0.427 -34.608 1.00 92.75 302 PHE A C 1
ATOM 2455 O O . PHE A 1 302 ? 33.680 -0.858 -34.266 1.00 92.75 302 PHE A O 1
ATOM 2462 N N . LYS A 1 303 ? 35.907 -1.128 -34.437 1.00 92.94 303 LYS A N 1
ATOM 2463 C CA . LYS A 1 303 ? 35.978 -2.329 -33.594 1.00 92.94 303 LYS A CA 1
ATOM 2464 C C . LYS A 1 303 ? 36.351 -1.942 -32.165 1.00 92.94 303 LYS A C 1
ATOM 2466 O O . LYS A 1 303 ? 37.059 -0.966 -31.939 1.00 92.94 303 LYS A O 1
ATOM 2471 N N . GLN A 1 304 ? 35.917 -2.742 -31.195 1.00 88.62 304 GLN A N 1
ATOM 2472 C CA . GLN A 1 304 ? 36.338 -2.565 -29.808 1.00 88.62 304 GLN A CA 1
ATOM 2473 C C . GLN A 1 304 ? 37.874 -2.638 -29.713 1.00 88.62 304 GLN A C 1
ATOM 2475 O O . GLN A 1 304 ? 38.490 -3.532 -30.291 1.00 88.62 304 GLN A O 1
ATOM 2480 N N . GLY A 1 305 ? 38.483 -1.685 -29.006 1.00 88.06 305 GLY A N 1
ATOM 2481 C CA . GLY A 1 305 ? 39.934 -1.538 -28.861 1.00 88.06 305 GLY A CA 1
ATOM 2482 C C . GLY A 1 305 ? 40.623 -0.701 -29.947 1.00 88.06 305 GLY A C 1
ATOM 2483 O O . GLY A 1 305 ? 41.793 -0.359 -29.781 1.00 88.06 305 GLY A O 1
ATOM 2484 N N . GLU A 1 306 ? 39.935 -0.332 -31.031 1.00 93.31 306 GLU A N 1
ATOM 2485 C CA . GLU A 1 306 ? 40.491 0.519 -32.093 1.00 93.31 306 GLU A CA 1
ATOM 2486 C C . GLU A 1 306 ? 40.711 1.959 -31.604 1.00 93.31 306 GLU A C 1
ATOM 2488 O O . GLU A 1 306 ? 39.897 2.485 -30.850 1.00 93.31 306 GLU A O 1
ATOM 2493 N N . VAL A 1 307 ? 41.812 2.604 -31.995 1.00 93.44 307 VAL A N 1
ATOM 2494 C CA . VAL A 1 307 ? 42.128 3.969 -31.541 1.00 93.44 307 VAL A CA 1
ATOM 2495 C C . VAL A 1 307 ? 41.284 4.987 -32.304 1.00 93.44 307 VAL A C 1
ATOM 2497 O O . VAL A 1 307 ? 41.270 4.994 -33.534 1.00 93.44 307 VAL A O 1
ATOM 2500 N N . MET A 1 308 ? 40.616 5.877 -31.572 1.00 92.25 308 MET A N 1
ATOM 2501 C CA . MET A 1 308 ? 39.784 6.933 -32.140 1.00 92.25 308 MET A CA 1
ATOM 2502 C C . MET A 1 308 ? 40.638 7.980 -32.879 1.00 92.25 308 MET A C 1
ATOM 2504 O O . MET A 1 308 ? 41.524 8.578 -32.257 1.00 92.25 308 MET A O 1
ATOM 2508 N N . PRO A 1 309 ? 40.400 8.237 -34.180 1.00 91.38 309 PRO A N 1
ATOM 2509 C CA . PRO A 1 309 ? 41.245 9.130 -34.961 1.00 91.38 309 PRO A CA 1
ATOM 2510 C C . PRO A 1 309 ? 41.022 10.605 -34.612 1.00 91.38 309 PRO A C 1
ATOM 2512 O O . PRO A 1 309 ? 39.955 11.009 -34.146 1.00 91.38 309 PRO A O 1
ATOM 2515 N N . GLU A 1 310 ? 42.052 11.410 -34.859 1.00 89.94 310 GLU A N 1
ATOM 2516 C CA . GLU A 1 310 ? 42.047 12.861 -34.671 1.00 89.94 310 GLU A CA 1
ATOM 2517 C C . GLU A 1 310 ? 41.891 13.579 -36.018 1.00 89.94 310 GLU A C 1
ATOM 2519 O O . GLU A 1 310 ? 42.591 13.251 -36.979 1.00 89.94 310 GLU A O 1
ATOM 2524 N N . PHE A 1 311 ? 41.036 14.603 -36.083 1.00 86.25 311 PHE A N 1
ATOM 2525 C CA . PHE A 1 311 ? 40.918 15.482 -37.249 1.00 86.25 311 PHE A CA 1
ATOM 2526 C C . PHE A 1 311 ? 41.623 16.815 -36.979 1.00 86.25 311 PHE A C 1
ATOM 2528 O O . PHE A 1 311 ? 41.066 17.715 -36.352 1.00 86.25 311 PHE A O 1
ATOM 2535 N N . LYS A 1 312 ? 42.863 16.946 -37.470 1.00 71.19 312 LYS A N 1
ATOM 2536 C CA . LYS A 1 312 ? 43.730 18.118 -37.228 1.00 71.19 312 LYS A CA 1
ATOM 2537 C C . LYS A 1 312 ? 43.282 19.403 -37.937 1.00 71.19 312 LYS A C 1
ATOM 2539 O O . LYS A 1 312 ? 43.729 20.479 -37.563 1.00 71.19 312 LYS A O 1
ATOM 2544 N N . GLU A 1 313 ? 42.402 19.296 -38.932 1.00 67.00 313 GLU A N 1
ATOM 2545 C CA . GLU A 1 313 ? 41.915 20.424 -39.745 1.00 67.00 313 GLU A CA 1
ATOM 2546 C C . GLU A 1 313 ? 40.496 20.888 -39.357 1.00 67.00 313 GLU A C 1
ATOM 2548 O O . GLU A 1 313 ? 39.862 21.659 -40.074 1.00 67.00 313 GLU A O 1
ATOM 2553 N N . SER A 1 314 ? 39.975 20.425 -38.217 1.00 63.84 314 SER A N 1
ATOM 2554 C CA . SER A 1 314 ? 38.629 20.770 -37.758 1.00 63.84 314 SER A CA 1
ATOM 2555 C C . SER A 1 314 ? 38.568 22.149 -37.093 1.00 63.84 314 SER A C 1
ATOM 2557 O O . SER A 1 314 ? 39.347 22.467 -36.195 1.00 63.84 314 SER A O 1
ATOM 2559 N N . SER A 1 315 ? 37.558 22.941 -37.455 1.00 61.09 315 SER A N 1
ATOM 2560 C CA . SER A 1 315 ? 37.218 24.217 -36.809 1.00 61.09 315 SER A CA 1
ATOM 2561 C C . SER A 1 315 ? 36.611 24.068 -35.401 1.00 61.09 315 SER A C 1
ATOM 2563 O O . SER A 1 315 ? 36.346 25.074 -34.745 1.00 61.09 315 SER A O 1
ATOM 2565 N N . TRP A 1 316 ? 36.406 22.835 -34.918 1.00 56.88 316 TRP A N 1
ATOM 2566 C CA . TRP A 1 316 ? 35.716 22.520 -33.657 1.00 56.88 316 TRP A CA 1
ATOM 2567 C C . TRP A 1 316 ? 36.637 22.241 -32.454 1.00 56.88 316 TRP A C 1
ATOM 2569 O O . TRP A 1 316 ? 36.147 21.897 -31.379 1.00 56.88 316 TRP A O 1
ATOM 2579 N N . GLY A 1 317 ? 37.957 22.400 -32.593 1.00 68.94 317 GLY A N 1
ATOM 2580 C CA . GLY A 1 317 ? 38.914 22.115 -31.517 1.00 68.94 317 GLY A CA 1
ATOM 2581 C C . GLY A 1 317 ? 39.209 20.616 -31.361 1.00 68.94 317 GLY A C 1
ATOM 2582 O O . GLY A 1 317 ? 39.337 19.904 -32.355 1.00 68.94 317 GLY A O 1
ATOM 2583 N N . ALA A 1 318 ? 39.361 20.132 -30.122 1.00 76.25 318 ALA A N 1
ATOM 2584 C CA . ALA A 1 318 ? 39.701 18.730 -29.850 1.00 76.25 318 ALA A CA 1
ATOM 2585 C C . ALA A 1 318 ? 38.645 17.758 -30.416 1.00 76.25 318 ALA A C 1
ATOM 2587 O O . ALA A 1 318 ? 37.440 17.971 -30.273 1.00 76.25 318 ALA A O 1
ATOM 2588 N N . THR A 1 319 ? 39.096 16.672 -31.054 1.00 86.31 319 THR A N 1
ATOM 2589 C CA . THR A 1 319 ? 38.203 15.692 -31.691 1.00 86.31 319 THR A CA 1
ATOM 2590 C C . THR A 1 319 ? 37.567 14.768 -30.648 1.00 86.31 319 THR A C 1
ATOM 2592 O O . THR A 1 319 ? 38.271 14.068 -29.919 1.00 86.31 319 THR A O 1
ATOM 2595 N N . PHE A 1 320 ? 36.231 14.733 -30.621 1.00 89.25 320 PHE A N 1
ATOM 2596 C CA . PHE A 1 320 ? 35.439 13.812 -29.801 1.00 89.25 320 PHE A CA 1
ATOM 2597 C C . PHE A 1 320 ? 34.527 12.938 -30.663 1.00 89.25 320 PHE A C 1
ATOM 2599 O O . PHE A 1 320 ? 33.968 13.403 -31.659 1.00 89.25 320 PHE A O 1
ATOM 2606 N N . TRP A 1 321 ? 34.354 11.690 -30.240 1.00 89.81 321 TRP A N 1
ATOM 2607 C CA . TRP A 1 321 ? 33.551 10.662 -30.890 1.00 89.81 321 TRP A CA 1
ATOM 2608 C C . TRP A 1 321 ? 32.337 10.296 -30.044 1.00 89.81 321 TRP A C 1
ATOM 2610 O O . TRP A 1 321 ? 32.442 10.108 -28.830 1.00 89.81 321 TRP A O 1
ATOM 2620 N N . TYR A 1 322 ? 31.189 10.166 -30.703 1.00 88.69 322 TYR A N 1
ATOM 2621 C CA . TYR A 1 322 ? 29.885 9.895 -30.106 1.00 88.69 322 TYR A CA 1
ATOM 2622 C C . TYR A 1 322 ? 29.295 8.629 -30.719 1.00 88.69 322 TYR A C 1
ATOM 2624 O O . TYR A 1 322 ? 29.352 8.445 -31.933 1.00 88.69 322 TYR A O 1
ATOM 2632 N N . TRP A 1 323 ? 28.750 7.747 -29.887 1.00 86.44 323 TRP A N 1
ATOM 2633 C CA . TRP A 1 323 ? 28.148 6.499 -30.344 1.00 86.44 323 TRP A CA 1
ATOM 2634 C C . TRP A 1 323 ? 26.850 6.726 -31.117 1.00 86.44 323 TRP A C 1
ATOM 2636 O O . TRP A 1 323 ? 26.067 7.612 -30.786 1.00 86.44 323 TRP A O 1
ATOM 2646 N N . SER A 1 324 ? 26.625 5.899 -32.135 1.00 84.81 324 SER A N 1
ATOM 2647 C CA . SER A 1 324 ? 25.504 5.996 -33.072 1.00 84.81 324 SER A CA 1
ATOM 2648 C C . SER A 1 324 ? 24.741 4.679 -33.271 1.00 84.81 324 SER A C 1
ATOM 2650 O O . SER A 1 324 ? 23.831 4.659 -34.097 1.00 84.81 324 SER A O 1
ATOM 2652 N N . GLY A 1 325 ? 25.094 3.600 -32.564 1.00 80.81 325 GLY A N 1
ATOM 2653 C CA . GLY A 1 325 ? 24.445 2.285 -32.679 1.00 80.81 325 GLY A CA 1
ATOM 2654 C C . GLY A 1 325 ? 25.284 1.216 -33.391 1.00 80.81 325 GLY A C 1
ATOM 2655 O O . GLY A 1 325 ? 26.365 1.489 -33.910 1.00 80.81 325 GLY A O 1
ATOM 2656 N N . GLU A 1 326 ? 24.791 -0.023 -33.403 1.00 77.19 326 GLU A N 1
ATOM 2657 C CA . GLU A 1 326 ? 25.485 -1.187 -33.986 1.00 77.19 326 GLU A CA 1
ATOM 2658 C C . GLU A 1 326 ? 25.290 -1.325 -35.513 1.00 77.19 326 GLU A C 1
ATOM 2660 O O . GLU A 1 326 ? 26.123 -1.949 -36.187 1.00 77.19 326 GLU A O 1
ATOM 2665 N N . GLU A 1 327 ? 24.246 -0.685 -36.061 1.00 70.88 327 GLU A N 1
ATOM 2666 C CA . GLU A 1 327 ? 23.830 -0.710 -37.477 1.00 70.88 327 GLU A CA 1
ATOM 2667 C C . GLU A 1 327 ? 23.680 0.685 -38.091 1.00 70.88 327 GLU A C 1
ATOM 2669 O O . GLU A 1 327 ? 23.062 1.588 -37.477 1.00 70.88 327 GLU A O 1
#

Solvent-accessible surface area (backbone atoms only — not comparable to full-atom values): 18201 Å² total; per-residue (Å²): 109,69,69,58,56,53,47,43,71,74,46,44,93,63,44,44,20,30,38,55,102,50,77,44,70,60,44,73,69,53,47,53,54,50,54,52,53,58,72,66,52,53,67,70,50,71,55,52,41,32,43,25,35,18,88,48,61,85,35,46,38,51,38,32,45,36,38,37,56,47,36,52,90,47,52,83,59,38,51,56,54,75,48,80,45,68,48,72,70,49,56,73,41,90,63,19,57,59,52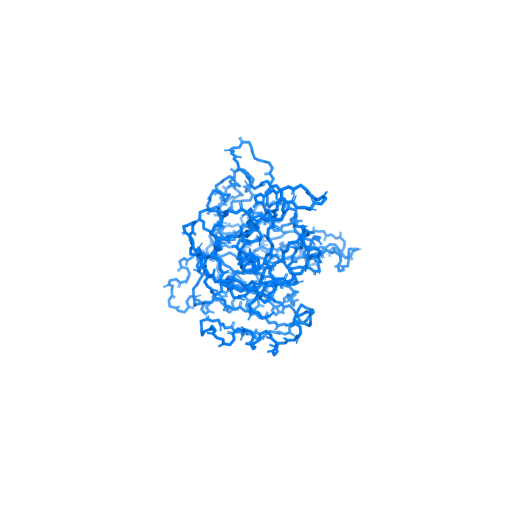,52,48,52,52,53,54,49,50,38,54,77,66,54,41,64,59,51,69,41,66,50,57,78,72,56,24,76,64,30,65,79,46,40,32,56,53,37,56,51,37,65,45,14,71,40,39,46,89,68,86,46,68,79,75,45,26,57,67,49,57,85,23,40,82,58,61,38,29,26,29,36,37,10,50,77,56,35,53,77,55,66,30,68,68,46,52,49,62,72,45,64,85,44,86,54,49,45,80,46,82,53,90,50,29,39,38,36,30,27,39,89,60,71,55,42,44,39,69,90,71,48,66,50,63,44,34,29,56,48,25,66,68,48,52,89,46,30,53,88,79,72,74,54,62,44,66,95,38,97,83,45,68,42,37,42,65,66,56,26,53,48,60,65,46,63,47,52,67,75,68,77,66,61,90,61,59,77,73,39,48,44,73,37,57,32,87,65,55,24,30,29,25,22,73,52,56,82,54,50,74,45,78,46,50,57,63,41,66,37,74,70,50,91,86,32,94,70,58,82,34,50,37,37,63,65,49,78,118

pLDDT: mean 90.09, std 10.8, range [38.53, 98.75]

Radius of gyration: 25.52 Å; Cα contacts (8 Å, |Δi|>4): 578; chains: 1; bounding box: 69×46×66 Å

Foldseek 3Di:
DVLVVVLCVVCVVLWQWKDKVAIDGDDPVVVVVVVVVVVPDDQQDKIKMKTFSDNHLQDFGQWMWIWIDHHCVCPLQFDIDIDTHHHPCCCVDVCSLVVVVVSVLVVCQVVVDQKDADFAEDRGGNVCQQVQQVRQVLCLFFLQYDLCNPPVVCGRQPSQADLAFHQKIWHFPSLQVVLVHPVSLCVLCVVPPQWDWDDHPGGIIIGQGPHTGRAGNVDGDRPSRLSRRVSNVVRHRPQDDFSHDDHPNHDHGDRVNSVCSSCVSPDPPPPVPWDPKDFAQDFAQAFAWKFWVQVVRDIDTDHGRDGHHFDPPGPPPTIIITGDDRD

Nearest PDB structures (foldseek):
  7drg-assembly1_B  TM=8.600E-01  e=7.462E-16  Pseudomonas aeruginosa PAO1
  7drg-assembly1_A  TM=8.253E-01  e=1.168E-14  Pseudomonas aeruginosa PAO1
  1wk4-assembly1_A  TM=2.978E-01  e=1.878E+00  Thermus thermophilus HB8
  8brp-assembly2_C  TM=2.348E-01  e=4.085E+00  Kamptonema
  4g1e-assembly1_B  TM=2.380E-01  e=7.887E+00  Homo sapiens